Protein AF-G0W7W1-F1 (afdb_monomer)

pLDDT: mean 82.86, std 18.09, range [37.78, 98.12]

Sequence (239 aa):
MERATPATLTEFKDELSNTLLNILDTWSIDFKTYRSTTSGTSTAIQESNSNSKLMYSITLSHQNNKTVLIKNDTKIAMIMAASKNEIPTELISNGCISDTNPIPIDVLLNNKLSNLWTQRQSIKGTGGETFQTTNKLLIRVINLFSSTGFKGLLIECEDQSTDGITNGSQVFHTNNKITFQEKIQTITNILTKLSTPTSVKAPTTTTTTDYKISMDSLNLDHSDYLGDLGYQYVRVLEF

Structure (mmCIF, N/CA/C/O backbone):
data_AF-G0W7W1-F1
#
_entry.id   AF-G0W7W1-F1
#
loop_
_atom_site.group_PDB
_atom_site.id
_atom_site.type_symbol
_atom_site.label_atom_id
_atom_site.label_alt_id
_atom_site.label_comp_id
_atom_site.label_asym_id
_atom_site.label_entity_id
_atom_site.label_seq_id
_atom_site.pdbx_PDB_ins_code
_atom_site.Cartn_x
_atom_site.Cartn_y
_atom_site.Cartn_z
_atom_site.occupancy
_atom_site.B_iso_or_equiv
_atom_site.auth_seq_id
_atom_site.auth_comp_id
_atom_site.auth_asym_id
_atom_site.auth_atom_id
_atom_site.pdbx_PDB_model_num
ATOM 1 N N . MET A 1 1 ? -8.248 -6.064 5.933 1.00 86.25 1 MET A N 1
ATOM 2 C CA . MET A 1 1 ? -9.482 -6.866 6.082 1.00 86.25 1 MET A CA 1
ATOM 3 C C . MET A 1 1 ? -9.990 -7.246 4.704 1.00 86.25 1 MET A C 1
ATOM 5 O O . MET A 1 1 ? -10.234 -6.348 3.906 1.00 86.25 1 MET A O 1
ATOM 9 N N . GLU A 1 2 ? -10.126 -8.538 4.415 1.00 84.31 2 GLU A N 1
ATOM 10 C CA . GLU A 1 2 ? -10.597 -9.006 3.099 1.00 84.31 2 GLU A CA 1
ATOM 11 C C . GLU A 1 2 ? -12.130 -9.022 3.030 1.00 84.31 2 GLU A C 1
ATOM 13 O O . GLU A 1 2 ? -12.727 -8.526 2.079 1.00 84.31 2 GLU A O 1
ATOM 18 N N . ARG A 1 3 ? -12.787 -9.502 4.092 1.00 82.69 3 ARG A N 1
ATOM 19 C CA . ARG A 1 3 ? -14.254 -9.589 4.187 1.00 82.69 3 ARG A CA 1
ATOM 20 C C . ARG A 1 3 ? -14.856 -8.322 4.797 1.00 82.69 3 ARG A C 1
ATOM 22 O O . ARG A 1 3 ? -15.597 -8.379 5.769 1.00 82.69 3 ARG A O 1
ATOM 29 N N . ALA A 1 4 ? -14.493 -7.175 4.236 1.00 87.50 4 ALA A N 1
ATOM 30 C CA . ALA A 1 4 ? -15.058 -5.877 4.595 1.00 87.50 4 ALA A CA 1
ATOM 31 C C . ALA A 1 4 ? -16.127 -5.445 3.578 1.00 87.50 4 ALA A C 1
ATOM 33 O O . ALA A 1 4 ? -16.286 -6.051 2.517 1.00 87.50 4 ALA A O 1
ATOM 34 N N . THR A 1 5 ? -16.832 -4.361 3.879 1.00 91.31 5 THR A N 1
ATOM 35 C CA . THR A 1 5 ? -17.578 -3.588 2.879 1.00 91.31 5 THR A CA 1
ATOM 36 C C . THR A 1 5 ? -16.990 -2.177 2.807 1.00 91.31 5 THR A C 1
ATOM 38 O O . THR A 1 5 ? -16.261 -1.780 3.719 1.00 91.31 5 THR A O 1
ATOM 41 N N . PRO A 1 6 ? -17.305 -1.372 1.777 1.00 91.69 6 PRO A N 1
ATOM 42 C CA . PRO A 1 6 ? -16.877 0.026 1.753 1.00 91.69 6 PRO A CA 1
ATOM 43 C C . PRO A 1 6 ? -17.293 0.828 3.000 1.00 91.69 6 PRO A C 1
ATOM 45 O O . PRO A 1 6 ? -16.584 1.760 3.374 1.00 91.69 6 PRO A O 1
ATOM 48 N N . ALA A 1 7 ? -18.400 0.445 3.654 1.00 93.31 7 ALA A N 1
ATOM 49 C CA . ALA A 1 7 ? -18.901 1.074 4.878 1.00 93.31 7 ALA A CA 1
ATOM 50 C C . ALA A 1 7 ? -18.048 0.761 6.120 1.00 93.31 7 ALA A C 1
ATOM 52 O O . ALA A 1 7 ? -18.029 1.553 7.057 1.00 93.31 7 ALA A O 1
ATOM 53 N N . THR A 1 8 ? -17.274 -0.331 6.107 1.00 93.19 8 THR A N 1
ATOM 54 C CA . THR A 1 8 ? -16.401 -0.719 7.227 1.00 93.19 8 THR A CA 1
ATOM 55 C C . THR A 1 8 ? -15.351 0.351 7.538 1.00 93.19 8 THR A C 1
ATOM 57 O O . THR A 1 8 ? -14.932 0.479 8.682 1.00 93.19 8 THR A O 1
ATOM 60 N N . LEU A 1 9 ? -14.944 1.165 6.553 1.00 94.44 9 LEU A N 1
ATOM 61 C CA . LEU A 1 9 ? -14.076 2.322 6.797 1.00 94.44 9 LEU A CA 1
ATOM 62 C C . LEU A 1 9 ? -14.747 3.337 7.731 1.00 94.44 9 LEU A C 1
ATOM 64 O O . LEU A 1 9 ? -14.116 3.817 8.670 1.00 94.44 9 LEU A O 1
ATOM 68 N N . THR A 1 10 ? -16.019 3.652 7.481 1.00 94.19 10 THR A N 1
ATOM 69 C CA . THR A 1 10 ? -16.799 4.584 8.303 1.00 94.19 10 THR A CA 1
ATOM 70 C C . THR A 1 10 ? -17.024 4.016 9.699 1.00 94.19 10 THR A C 1
ATOM 72 O O . THR A 1 10 ? -16.753 4.705 10.674 1.00 94.19 10 THR A O 1
ATOM 75 N N . GLU A 1 11 ? -17.396 2.739 9.807 1.00 94.06 11 GLU A N 1
ATOM 76 C CA . GLU A 1 11 ? -17.548 2.062 11.104 1.00 94.06 11 GLU A CA 1
ATOM 77 C C . GLU A 1 11 ? -16.235 2.073 11.908 1.00 94.06 11 GLU A C 1
ATOM 79 O O . GLU A 1 11 ? -16.225 2.348 13.106 1.00 94.06 11 GLU A O 1
ATOM 84 N N . PHE A 1 12 ? -15.100 1.834 11.244 1.00 94.25 12 PHE A N 1
ATOM 85 C CA . PHE A 1 12 ? -13.781 1.909 11.870 1.00 94.25 12 PHE A CA 1
ATOM 86 C C . PHE A 1 12 ? -13.436 3.322 12.350 1.00 94.25 12 PHE A C 1
ATOM 88 O O . PHE A 1 12 ? -12.906 3.494 13.449 1.00 94.25 12 PHE A O 1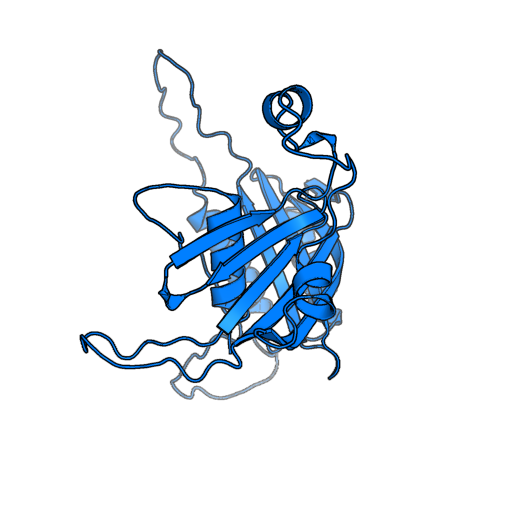
ATOM 95 N N . LYS A 1 13 ? -13.760 4.339 11.549 1.00 94.06 13 LYS A N 1
ATOM 96 C CA . LYS A 1 13 ? -13.585 5.748 11.913 1.00 94.06 13 LYS A CA 1
ATOM 97 C C . LYS A 1 13 ? -14.420 6.125 13.137 1.00 94.06 13 LYS A C 1
ATOM 99 O O . LYS A 1 13 ? -13.909 6.810 14.023 1.00 94.06 13 LYS A O 1
ATOM 104 N N . ASP A 1 14 ? -15.659 5.650 13.210 1.00 93.81 14 ASP A N 1
ATOM 105 C CA . ASP A 1 14 ? -16.553 5.904 14.340 1.00 93.81 14 ASP A CA 1
ATOM 106 C C . ASP A 1 14 ? -16.000 5.289 15.633 1.00 93.81 14 ASP A C 1
ATOM 108 O O . ASP A 1 14 ? -15.966 5.956 16.668 1.00 93.81 14 ASP A O 1
ATOM 112 N N . GLU A 1 15 ? -15.465 4.066 15.575 1.00 93.25 15 GLU A N 1
ATOM 113 C CA . GLU A 1 15 ? -14.802 3.427 16.721 1.00 93.25 15 GLU A CA 1
ATOM 114 C C . GLU A 1 15 ? -13.515 4.157 17.148 1.00 93.25 15 GLU A C 1
ATOM 116 O O . GLU A 1 15 ? -13.217 4.253 18.341 1.00 93.25 15 GLU A O 1
ATOM 121 N N . LEU A 1 16 ? -12.762 4.719 16.195 1.00 91.81 16 LEU A N 1
ATOM 122 C CA . LEU A 1 16 ? -11.545 5.489 16.474 1.00 91.81 16 LEU A CA 1
ATOM 123 C C . LEU A 1 16 ? -11.800 6.896 17.021 1.00 91.81 16 LEU A C 1
ATOM 125 O O . LEU A 1 16 ? -10.883 7.479 17.609 1.00 91.81 16 LEU A O 1
ATOM 129 N N . SER A 1 17 ? -13.005 7.442 16.847 1.00 89.69 17 SER A N 1
ATOM 130 C CA . SER A 1 17 ? -13.340 8.845 17.135 1.00 89.69 17 SER A CA 1
ATOM 131 C C . SER A 1 17 ? -12.921 9.316 18.535 1.00 89.69 17 SER A C 1
ATOM 133 O O . SER A 1 17 ? -12.422 10.428 18.685 1.00 89.69 17 SER A O 1
ATOM 135 N N . ASN A 1 18 ? -13.017 8.446 19.546 1.00 86.38 18 ASN A N 1
ATOM 136 C CA . ASN A 1 18 ? -12.641 8.751 20.933 1.00 86.38 18 ASN A CA 1
ATOM 137 C C . ASN A 1 18 ? -11.125 8.918 21.154 1.00 86.38 18 ASN A C 1
ATOM 139 O O . ASN A 1 18 ? -10.700 9.467 22.167 1.00 86.38 18 ASN A O 1
ATOM 143 N N . THR A 1 19 ? -10.302 8.412 20.235 1.00 88.31 19 THR A N 1
ATOM 144 C CA . THR A 1 19 ? -8.828 8.439 20.312 1.00 88.31 19 THR A CA 1
ATOM 145 C C . THR A 1 19 ? -8.193 9.369 19.280 1.00 88.31 19 THR A C 1
ATOM 147 O O . THR A 1 19 ? -6.969 9.545 19.260 1.00 88.31 19 THR A O 1
ATOM 150 N N . LEU A 1 20 ? -9.023 9.955 18.416 1.00 91.44 20 LEU A N 1
ATOM 151 C CA . LEU A 1 20 ? -8.613 10.784 17.300 1.00 91.44 20 LEU A CA 1
ATOM 152 C C . LEU A 1 20 ? -8.200 12.174 17.792 1.00 91.44 20 LEU A C 1
ATOM 154 O O . LEU A 1 20 ? -8.961 12.861 18.468 1.00 91.44 20 LEU A O 1
ATOM 158 N N . LEU A 1 21 ? -6.991 12.589 17.427 1.00 92.56 21 LEU A N 1
ATOM 159 C CA . LEU A 1 21 ? -6.485 13.936 17.663 1.00 92.56 21 LEU A CA 1
ATOM 160 C C . LEU A 1 21 ? -6.770 14.832 16.457 1.00 92.56 21 LEU A C 1
ATOM 162 O O . LEU A 1 21 ? -7.367 15.888 16.614 1.00 92.56 21 LEU A O 1
ATOM 166 N N . ASN A 1 22 ? -6.354 14.398 15.262 1.00 92.25 22 ASN A N 1
ATOM 167 C CA . ASN A 1 22 ? -6.488 15.154 14.016 1.00 92.25 22 ASN A CA 1
ATOM 168 C C . ASN A 1 22 ? -6.772 14.227 12.828 1.00 92.25 22 ASN A C 1
ATOM 170 O O . ASN A 1 22 ? -6.332 13.076 12.804 1.00 92.25 22 ASN A O 1
ATOM 174 N N . ILE A 1 23 ? -7.441 14.768 11.810 1.00 94.19 23 ILE A N 1
ATOM 175 C CA . ILE A 1 23 ? -7.536 14.174 10.471 1.00 94.19 23 ILE A CA 1
ATOM 176 C C . ILE A 1 23 ? -6.577 14.955 9.569 1.00 94.19 23 ILE A C 1
ATOM 178 O O . ILE A 1 23 ? -6.654 16.182 9.520 1.00 94.19 23 ILE A O 1
ATOM 182 N N . LEU A 1 24 ? -5.654 14.257 8.912 1.00 95.50 24 LEU A N 1
ATOM 183 C CA . LEU A 1 24 ? -4.648 14.841 8.020 1.00 95.50 24 LEU A CA 1
ATOM 184 C C . LEU A 1 24 ? -5.043 14.652 6.546 1.00 95.50 24 LEU A C 1
ATOM 186 O O . LEU A 1 24 ? -6.154 14.223 6.231 1.00 95.50 24 LEU A O 1
ATOM 190 N N . ASP A 1 25 ? -4.111 14.964 5.646 1.00 95.31 25 ASP A N 1
ATOM 191 C CA . ASP A 1 25 ? -4.314 14.888 4.204 1.00 95.31 25 ASP A CA 1
ATOM 192 C C . ASP A 1 25 ? -4.701 13.486 3.718 1.00 95.31 25 ASP A C 1
ATOM 194 O O . ASP A 1 25 ? -4.305 12.445 4.265 1.00 95.31 25 ASP A O 1
ATOM 198 N N . THR A 1 26 ? -5.468 13.475 2.629 1.00 97.00 26 THR A N 1
ATOM 199 C CA . THR A 1 26 ? -5.844 12.241 1.947 1.00 97.00 26 THR A CA 1
ATOM 200 C C . THR A 1 26 ? -4.651 11.608 1.249 1.00 97.00 26 THR A C 1
ATOM 202 O O . THR A 1 26 ? -3.759 12.304 0.762 1.00 97.00 26 THR A O 1
ATOM 205 N N . TRP A 1 27 ? -4.675 10.288 1.102 1.00 97.69 27 TRP A N 1
ATOM 206 C CA . TRP A 1 27 ? -3.616 9.551 0.419 1.00 97.69 27 TRP A CA 1
ATOM 207 C C . TRP A 1 27 ? -4.174 8.501 -0.547 1.00 97.69 27 TRP A C 1
ATOM 209 O O . TRP A 1 27 ? -5.373 8.221 -0.602 1.00 97.69 27 TRP A O 1
ATOM 219 N N . SER A 1 28 ? -3.291 7.944 -1.365 1.00 97.81 28 SER A N 1
ATOM 220 C CA . SER A 1 28 ? -3.603 6.914 -2.346 1.00 97.81 28 SER A CA 1
ATOM 221 C C . SER A 1 28 ? -2.458 5.916 -2.468 1.00 97.81 28 SER A C 1
ATOM 223 O O . SER A 1 28 ? -1.304 6.218 -2.142 1.00 97.81 28 SER A O 1
ATOM 225 N N . ILE A 1 29 ? -2.810 4.724 -2.937 1.00 98.00 29 ILE A N 1
ATOM 226 C CA . ILE A 1 29 ? -1.904 3.602 -3.164 1.00 98.00 29 ILE A CA 1
ATOM 227 C C . ILE A 1 29 ? -2.233 2.935 -4.498 1.00 98.00 29 ILE A C 1
ATOM 229 O O . ILE A 1 29 ? -3.404 2.709 -4.818 1.00 98.00 29 ILE A O 1
ATOM 233 N N . ASP A 1 30 ? -1.200 2.593 -5.264 1.00 97.50 30 ASP A N 1
ATOM 234 C CA . ASP A 1 30 ? -1.294 1.704 -6.426 1.00 97.50 30 ASP A CA 1
ATOM 235 C C . ASP A 1 30 ? -0.403 0.488 -6.166 1.00 97.50 30 ASP A C 1
ATOM 237 O O . ASP A 1 30 ? 0.816 0.608 -6.062 1.00 97.50 30 ASP A O 1
ATOM 241 N N . PHE A 1 31 ? -1.028 -0.675 -6.011 1.00 97.69 31 PHE A N 1
ATOM 242 C CA . PHE A 1 31 ? -0.365 -1.953 -5.804 1.00 97.69 31 PHE A CA 1
ATOM 243 C C . PHE A 1 31 ? -0.528 -2.800 -7.063 1.00 97.69 31 PHE A C 1
ATOM 245 O O . PHE A 1 31 ? -1.636 -3.205 -7.428 1.00 97.69 31 PHE A O 1
ATOM 252 N N . LYS A 1 32 ? 0.579 -3.095 -7.738 1.00 96.88 32 LYS A N 1
ATOM 253 C CA . LYS A 1 32 ? 0.607 -3.894 -8.964 1.00 96.88 32 LYS A CA 1
ATOM 254 C C . LYS A 1 32 ? 1.393 -5.171 -8.758 1.00 96.88 32 LYS A C 1
ATOM 256 O O . LYS A 1 32 ? 2.459 -5.181 -8.149 1.00 96.88 32 LYS A O 1
ATOM 261 N N . THR A 1 33 ? 0.895 -6.240 -9.363 1.00 95.81 33 THR A N 1
ATOM 262 C CA . THR A 1 33 ? 1.581 -7.529 -9.423 1.00 95.81 33 THR A CA 1
ATOM 263 C C . THR A 1 33 ? 2.022 -7.781 -10.852 1.00 95.81 33 THR A C 1
ATOM 265 O O . THR A 1 33 ? 1.194 -7.856 -11.764 1.00 95.81 33 THR A O 1
ATOM 268 N N . TYR A 1 34 ? 3.320 -7.956 -11.045 1.00 95.25 34 TYR A N 1
ATOM 269 C CA . TYR A 1 34 ? 3.935 -8.349 -12.302 1.00 95.25 34 TYR A CA 1
ATOM 270 C C . TYR A 1 34 ? 4.357 -9.808 -12.232 1.00 95.25 34 TYR A C 1
ATOM 272 O O . TYR A 1 34 ? 4.871 -10.279 -11.221 1.00 95.25 34 TYR A O 1
ATOM 280 N N . ARG A 1 35 ? 4.160 -10.529 -13.332 1.00 93.31 35 ARG A N 1
ATOM 281 C CA . ARG A 1 35 ? 4.634 -11.901 -13.492 1.00 93.31 35 ARG A CA 1
ATOM 282 C C . ARG A 1 35 ? 5.679 -11.958 -14.591 1.00 93.31 35 ARG A C 1
ATOM 284 O O . ARG A 1 35 ? 5.419 -11.485 -15.697 1.00 93.31 35 ARG A O 1
ATOM 291 N N . SER A 1 36 ? 6.813 -12.578 -14.293 1.00 92.44 36 SER A N 1
ATOM 292 C CA . SER A 1 36 ? 7.856 -12.855 -15.269 1.00 92.44 36 SER A CA 1
ATOM 293 C C . SER A 1 36 ? 7.344 -13.826 -16.334 1.00 92.44 36 SER A C 1
ATOM 295 O O . SER A 1 36 ? 6.710 -14.846 -16.025 1.00 92.44 36 SER A O 1
ATOM 297 N N . THR A 1 37 ? 7.621 -13.501 -17.592 1.00 86.75 37 THR A N 1
ATOM 298 C CA . THR A 1 37 ? 7.354 -14.337 -18.768 1.00 86.75 37 THR A CA 1
ATOM 299 C C . THR A 1 37 ? 8.487 -15.322 -19.034 1.00 86.75 37 THR A C 1
ATOM 301 O O . THR A 1 37 ? 8.275 -16.316 -19.730 1.00 86.75 37 THR A O 1
ATOM 304 N N . THR A 1 38 ? 9.674 -15.094 -18.464 1.00 81.06 38 THR A N 1
ATOM 305 C CA . THR A 1 38 ? 10.817 -15.972 -18.685 1.00 81.06 38 THR A CA 1
ATOM 306 C C . THR A 1 38 ? 10.587 -17.295 -17.955 1.00 81.06 38 THR A C 1
ATOM 308 O O . THR A 1 38 ? 10.442 -17.391 -16.732 1.00 81.06 38 THR A O 1
ATOM 311 N N . SER A 1 39 ? 10.500 -18.373 -18.728 1.00 63.47 39 SER A N 1
ATOM 312 C CA . SER A 1 39 ? 10.719 -19.721 -18.222 1.00 63.47 39 SER A CA 1
ATOM 313 C C . SER A 1 39 ? 12.187 -19.794 -17.824 1.00 63.47 39 SER A C 1
ATOM 315 O O . SER A 1 39 ? 13.041 -19.878 -18.700 1.00 63.47 39 SER A O 1
ATOM 317 N N . GLY A 1 40 ? 12.474 -19.650 -16.527 1.00 56.62 40 GLY A N 1
ATOM 318 C CA . GLY A 1 40 ? 13.840 -19.666 -16.013 1.00 56.62 40 GLY A CA 1
ATOM 319 C C . GLY A 1 40 ? 14.639 -20.817 -16.617 1.00 56.62 40 GLY A C 1
ATOM 320 O O . GLY A 1 40 ? 14.199 -21.966 -16.584 1.00 56.62 40 GLY A O 1
ATOM 321 N N . THR A 1 41 ? 15.793 -20.495 -17.191 1.00 47.81 41 THR A N 1
ATOM 322 C CA . THR A 1 41 ? 16.794 -21.462 -17.628 1.00 47.81 41 THR A CA 1
ATOM 323 C C . THR A 1 41 ? 17.356 -22.124 -16.372 1.00 47.81 41 THR A C 1
ATOM 325 O O . THR A 1 41 ? 18.311 -21.649 -15.768 1.00 47.81 41 THR A O 1
ATOM 328 N N . SER A 1 42 ? 16.695 -23.179 -15.900 1.00 48.34 42 SER A N 1
ATOM 329 C CA . SER A 1 42 ? 17.160 -23.984 -14.774 1.00 48.34 42 SER A CA 1
ATOM 330 C C . SER A 1 42 ? 18.267 -24.916 -15.257 1.00 48.34 42 SER A C 1
ATOM 332 O O . SER A 1 42 ? 18.028 -26.088 -15.531 1.00 48.34 42 SER A O 1
ATOM 334 N N . THR A 1 43 ? 19.486 -24.403 -15.369 1.00 43.16 43 THR A N 1
ATOM 335 C CA . THR A 1 43 ? 20.681 -25.248 -15.388 1.00 43.16 43 THR A CA 1
ATOM 336 C C . THR A 1 43 ? 21.664 -24.743 -14.351 1.00 43.16 43 THR A C 1
ATOM 338 O O . THR A 1 43 ? 22.102 -23.601 -14.424 1.00 43.16 43 THR A O 1
ATOM 341 N N . ALA A 1 44 ? 22.008 -25.666 -13.453 1.00 43.81 44 ALA A N 1
ATOM 342 C CA . ALA A 1 44 ? 22.976 -25.600 -12.366 1.00 43.81 44 ALA A CA 1
ATOM 343 C C . ALA A 1 44 ? 22.471 -25.005 -11.033 1.00 43.81 44 ALA A C 1
ATOM 345 O O . ALA A 1 44 ? 22.364 -23.799 -10.850 1.00 43.81 44 ALA A O 1
ATOM 346 N N . ILE A 1 45 ? 22.302 -25.946 -10.091 1.00 44.88 45 ILE A N 1
ATOM 347 C CA . ILE A 1 45 ? 22.127 -25.819 -8.636 1.00 44.88 45 ILE A CA 1
ATOM 348 C C . ILE A 1 45 ? 20.667 -25.664 -8.182 1.00 44.88 45 ILE A C 1
ATOM 350 O O . ILE A 1 45 ? 20.139 -24.585 -7.934 1.00 44.88 45 ILE A O 1
ATOM 354 N N . GLN A 1 46 ? 20.026 -26.833 -8.064 1.00 47.22 46 GLN A N 1
ATOM 355 C CA . GLN A 1 46 ? 18.954 -27.076 -7.106 1.00 47.22 46 GLN A CA 1
ATOM 356 C C . GLN A 1 46 ? 19.436 -26.670 -5.713 1.00 47.22 46 GLN A C 1
ATOM 358 O O . GLN A 1 46 ? 20.379 -27.272 -5.218 1.00 47.22 46 GLN A O 1
ATOM 363 N N . GLU A 1 47 ? 18.753 -25.717 -5.091 1.00 38.78 47 GLU A N 1
ATOM 364 C CA . GLU A 1 47 ? 18.342 -25.783 -3.689 1.00 38.78 47 GLU A CA 1
ATOM 365 C C . GLU A 1 47 ? 17.335 -24.648 -3.429 1.00 38.78 47 GLU A C 1
ATOM 367 O O . GLU A 1 47 ? 17.590 -23.481 -3.707 1.00 38.78 47 GLU A O 1
ATOM 372 N N . SER A 1 48 ? 16.164 -25.024 -2.912 1.00 41.34 48 SER A N 1
ATOM 373 C CA . SER A 1 48 ? 14.958 -24.223 -2.640 1.00 41.34 48 SER A CA 1
ATOM 374 C C . SER A 1 48 ? 13.989 -23.970 -3.814 1.00 41.34 48 SER A C 1
ATOM 376 O O . SER A 1 48 ? 14.267 -23.373 -4.848 1.00 41.34 48 SER A O 1
ATOM 378 N N . ASN A 1 49 ? 12.774 -24.472 -3.612 1.00 42.50 49 ASN A N 1
ATOM 379 C CA . ASN A 1 49 ? 11.654 -24.558 -4.544 1.00 42.50 49 ASN A CA 1
ATOM 380 C C . ASN A 1 49 ? 10.875 -23.226 -4.661 1.00 42.50 49 ASN A C 1
ATOM 382 O O . ASN A 1 49 ? 9.647 -23.230 -4.726 1.00 42.50 49 ASN A O 1
ATOM 386 N N . SER A 1 50 ? 11.551 -22.074 -4.644 1.00 49.88 50 SER A N 1
ATOM 387 C CA . SER A 1 50 ? 10.902 -20.754 -4.596 1.00 49.88 50 SER A CA 1
ATOM 388 C C . SER A 1 50 ? 11.315 -19.852 -5.756 1.00 49.88 50 SER A C 1
ATOM 390 O O . SER A 1 50 ? 11.718 -18.712 -5.555 1.00 49.88 50 SER A O 1
ATOM 392 N N . ASN A 1 51 ? 11.168 -20.329 -6.995 1.00 52.97 51 ASN A N 1
ATOM 393 C CA . ASN A 1 51 ? 11.195 -19.453 -8.171 1.00 52.97 51 ASN A CA 1
ATOM 394 C C . ASN A 1 51 ? 9.889 -18.650 -8.227 1.00 52.97 51 ASN A C 1
ATOM 396 O O . ASN A 1 51 ? 9.021 -18.912 -9.071 1.00 52.97 51 ASN A O 1
ATOM 400 N N . SER A 1 52 ? 9.712 -17.701 -7.302 1.00 68.12 52 SER A N 1
ATOM 401 C CA . SER A 1 52 ? 8.591 -16.774 -7.380 1.00 68.12 52 SER A CA 1
ATOM 402 C C . SER A 1 52 ? 8.775 -15.935 -8.635 1.00 68.12 52 SER A C 1
ATOM 404 O O . SER A 1 52 ? 9.624 -15.054 -8.726 1.00 68.12 52 SER A O 1
ATOM 406 N N . LYS A 1 53 ? 7.958 -16.225 -9.648 1.00 87.06 53 LYS A N 1
ATOM 407 C CA . LYS A 1 53 ? 7.913 -15.449 -10.893 1.00 87.06 53 LYS A CA 1
ATOM 408 C C . LYS A 1 53 ? 7.227 -14.099 -10.687 1.00 87.06 53 LYS A C 1
ATOM 410 O O . LYS A 1 53 ? 6.878 -13.468 -11.679 1.00 87.06 53 LYS A O 1
ATOM 415 N N . LEU A 1 54 ? 6.956 -13.699 -9.448 1.00 91.69 54 LEU A N 1
ATOM 416 C CA . LEU A 1 54 ? 6.199 -12.506 -9.118 1.00 91.69 54 LEU A CA 1
ATOM 417 C C . LEU A 1 54 ? 7.129 -11.393 -8.644 1.00 91.69 54 LEU A C 1
ATOM 419 O O . LEU A 1 54 ? 8.101 -11.617 -7.927 1.00 91.69 54 LEU A O 1
ATOM 423 N N . MET A 1 55 ? 6.792 -10.187 -9.067 1.00 94.12 55 MET A N 1
ATOM 424 C CA . MET A 1 55 ? 7.372 -8.940 -8.603 1.00 94.12 55 MET A CA 1
ATOM 425 C C . MET A 1 55 ? 6.220 -7.992 -8.299 1.00 94.12 55 MET A C 1
ATOM 427 O O . MET A 1 55 ? 5.248 -7.922 -9.054 1.00 94.12 55 MET A O 1
ATOM 431 N N . TYR A 1 56 ? 6.328 -7.261 -7.204 1.00 95.81 56 TYR A N 1
ATOM 432 C CA . TYR A 1 56 ? 5.312 -6.329 -6.743 1.00 95.81 56 TYR A CA 1
ATOM 433 C C . TYR A 1 56 ? 5.818 -4.905 -6.909 1.00 95.81 56 TYR A C 1
ATOM 435 O O . TYR A 1 56 ? 7.000 -4.649 -6.711 1.00 95.81 56 TYR A O 1
ATOM 443 N N . SER A 1 57 ? 4.928 -3.998 -7.288 1.00 96.81 57 SER A N 1
ATOM 444 C CA . SER A 1 57 ? 5.196 -2.567 -7.402 1.00 96.81 57 SER A CA 1
ATOM 445 C C . SER A 1 57 ? 4.174 -1.824 -6.562 1.00 96.81 57 SER A C 1
ATOM 447 O O . SER A 1 57 ? 2.972 -2.005 -6.763 1.00 96.81 57 SER A O 1
ATOM 449 N N . ILE A 1 58 ? 4.647 -1.050 -5.590 1.00 97.38 58 ILE A N 1
ATOM 450 C CA . ILE A 1 58 ? 3.817 -0.333 -4.627 1.00 97.38 58 ILE A CA 1
ATOM 451 C C . ILE A 1 58 ? 4.149 1.151 -4.720 1.00 97.38 58 ILE A C 1
ATOM 453 O O . ILE A 1 58 ? 5.234 1.569 -4.321 1.00 97.38 58 ILE A O 1
ATOM 457 N N . THR A 1 59 ? 3.220 1.954 -5.231 1.00 96.88 59 THR A N 1
ATOM 458 C CA . THR A 1 59 ? 3.345 3.415 -5.287 1.00 96.88 59 THR A CA 1
ATOM 459 C C . THR A 1 59 ? 2.523 4.047 -4.169 1.00 96.88 59 THR A C 1
ATOM 461 O O . THR A 1 59 ? 1.321 3.798 -4.077 1.00 96.88 59 THR A O 1
ATOM 464 N N . LEU A 1 60 ? 3.154 4.885 -3.341 1.00 95.75 60 LEU A N 1
ATOM 465 C CA . LEU A 1 60 ? 2.535 5.517 -2.168 1.00 95.75 60 LEU A CA 1
ATOM 466 C C . LEU A 1 60 ? 2.522 7.041 -2.317 1.00 95.75 60 LEU A C 1
ATOM 468 O O . LEU A 1 60 ? 3.579 7.676 -2.341 1.00 95.75 60 LEU A O 1
ATOM 472 N N . SER A 1 61 ? 1.342 7.665 -2.362 1.00 95.62 61 SER A N 1
ATOM 473 C CA . SER A 1 61 ? 1.274 9.123 -2.564 1.00 95.62 61 SER A CA 1
ATOM 474 C C . SER A 1 61 ? 1.734 9.929 -1.351 1.00 95.62 61 SER A C 1
ATOM 476 O O . SER A 1 61 ? 2.268 11.021 -1.513 1.00 95.62 61 SER A O 1
ATOM 478 N N . HIS A 1 62 ? 1.580 9.382 -0.142 1.00 93.19 62 HIS A N 1
ATOM 479 C CA . HIS A 1 62 ? 2.034 10.020 1.097 1.00 93.19 62 HIS A CA 1
ATOM 480 C C . HIS A 1 62 ? 3.563 9.933 1.293 1.00 93.19 62 HIS A C 1
ATOM 482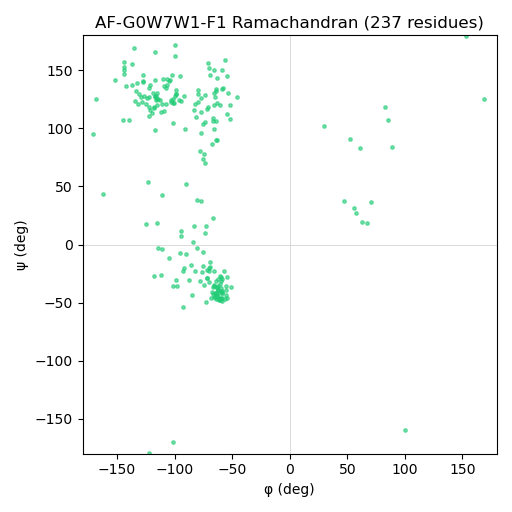 O O . HIS A 1 62 ? 4.093 10.539 2.217 1.00 93.19 62 HIS A O 1
ATOM 488 N N . GLN A 1 63 ? 4.270 9.205 0.418 1.00 92.38 63 GLN A N 1
ATOM 489 C CA . GLN A 1 63 ? 5.734 9.127 0.348 1.00 92.38 63 GLN A CA 1
ATOM 490 C C . GLN A 1 63 ? 6.240 9.807 -0.933 1.00 92.38 63 GLN A C 1
ATO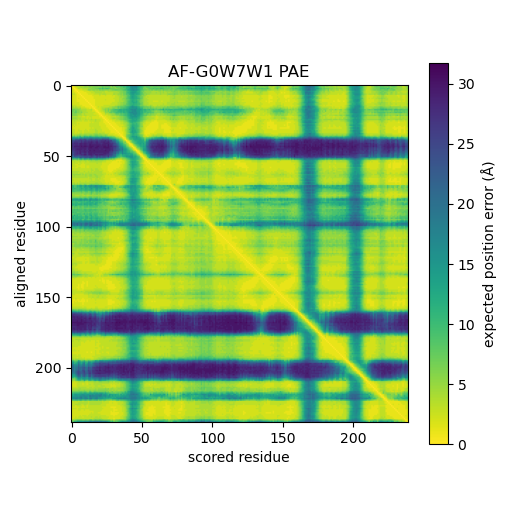M 492 O O . GLN A 1 63 ? 7.070 9.251 -1.648 1.00 92.38 63 GLN A O 1
ATOM 497 N N . ASN A 1 64 ? 5.687 10.975 -1.280 1.00 90.81 64 ASN A N 1
ATOM 498 C CA . ASN A 1 64 ? 6.015 11.733 -2.498 1.00 90.81 64 ASN A CA 1
ATOM 499 C C . ASN A 1 64 ? 5.851 10.943 -3.811 1.00 90.81 64 ASN A C 1
ATOM 501 O O . ASN A 1 64 ? 6.576 11.179 -4.774 1.00 90.81 64 ASN A O 1
ATOM 505 N N . ASN A 1 65 ? 4.900 10.007 -3.867 1.00 92.06 65 ASN A N 1
ATOM 506 C CA . ASN A 1 65 ? 4.691 9.093 -4.999 1.00 92.06 65 ASN A CA 1
ATOM 507 C C . ASN A 1 65 ? 5.866 8.143 -5.287 1.00 92.06 65 ASN A C 1
ATOM 509 O O . ASN A 1 65 ? 5.937 7.582 -6.384 1.00 92.06 65 ASN A O 1
ATOM 513 N N . LYS A 1 66 ? 6.771 7.913 -4.325 1.00 93.12 66 LYS A N 1
ATOM 514 C CA . LYS A 1 66 ? 7.808 6.881 -4.452 1.00 93.12 66 LYS A CA 1
ATOM 515 C C . LYS A 1 66 ? 7.185 5.526 -4.757 1.00 93.12 66 LYS A C 1
ATOM 517 O O . LYS A 1 66 ? 6.101 5.192 -4.270 1.00 93.12 66 LYS A O 1
ATOM 522 N N . THR A 1 67 ? 7.897 4.750 -5.566 1.00 95.50 67 THR A N 1
ATOM 523 C CA . THR A 1 67 ? 7.493 3.389 -5.922 1.00 95.50 67 THR A CA 1
ATOM 524 C C . THR A 1 67 ? 8.505 2.392 -5.388 1.00 95.50 67 THR A C 1
ATOM 526 O O . THR A 1 67 ? 9.693 2.499 -5.684 1.00 95.50 67 THR A O 1
ATOM 529 N N . VAL A 1 68 ? 8.032 1.423 -4.613 1.00 95.50 68 VAL A N 1
ATOM 530 C CA . VAL A 1 68 ? 8.833 0.325 -4.076 1.00 95.50 68 VAL A CA 1
ATOM 531 C C . VAL A 1 68 ? 8.582 -0.914 -4.924 1.00 95.50 68 VAL A C 1
ATOM 533 O O . VAL A 1 68 ? 7.443 -1.361 -5.057 1.00 95.50 68 VAL A O 1
ATOM 536 N N . LEU A 1 69 ? 9.641 -1.471 -5.504 1.00 95.38 69 LEU A N 1
ATOM 537 C CA . LEU A 1 69 ? 9.611 -2.771 -6.161 1.00 95.38 69 LEU A CA 1
ATOM 538 C C . LEU A 1 69 ? 10.088 -3.846 -5.193 1.00 95.38 69 LEU A C 1
ATOM 540 O O . LEU A 1 69 ? 11.211 -3.762 -4.705 1.00 95.38 69 LEU A O 1
ATOM 544 N N . ILE A 1 70 ? 9.271 -4.872 -4.967 1.00 93.50 70 ILE A N 1
ATOM 545 C CA . ILE A 1 70 ? 9.60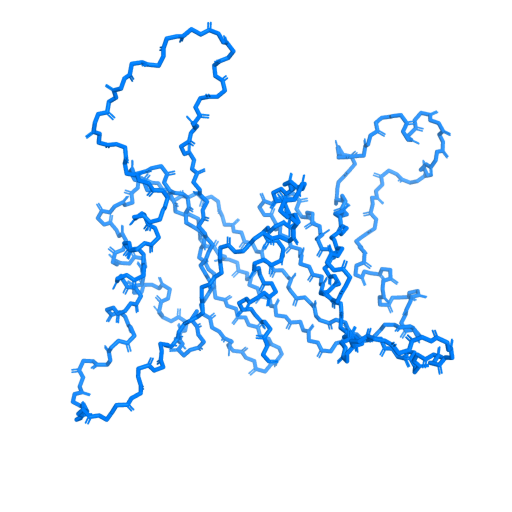2 -6.013 -4.109 1.00 93.50 70 ILE A CA 1
ATOM 546 C C . ILE A 1 70 ? 9.638 -7.289 -4.945 1.00 93.50 70 ILE A C 1
ATOM 548 O O . ILE A 1 70 ? 8.669 -7.630 -5.632 1.00 93.50 70 ILE A O 1
ATOM 552 N N . LYS A 1 71 ? 10.741 -8.034 -4.848 1.00 90.50 71 LYS A N 1
ATOM 553 C CA . LYS A 1 71 ? 10.868 -9.382 -5.412 1.00 90.50 71 LYS A CA 1
ATOM 554 C C . LYS A 1 71 ? 11.102 -10.388 -4.276 1.00 90.50 71 LYS A C 1
ATOM 556 O O . LYS A 1 71 ? 12.220 -10.521 -3.774 1.00 90.50 71 LYS A O 1
ATOM 561 N N . ASN A 1 72 ? 10.015 -11.052 -3.861 1.00 74.88 72 ASN A N 1
ATOM 562 C CA . ASN A 1 72 ? 9.909 -11.820 -2.608 1.00 74.88 72 ASN A CA 1
ATOM 563 C C . ASN A 1 72 ? 10.972 -12.912 -2.427 1.00 74.88 72 ASN A C 1
ATOM 565 O O . ASN A 1 72 ? 11.524 -13.047 -1.341 1.00 74.88 72 ASN A O 1
ATOM 569 N N . ASP A 1 73 ? 11.265 -13.687 -3.471 1.00 76.69 73 ASP A N 1
ATOM 570 C CA . ASP A 1 73 ? 12.231 -14.797 -3.418 1.00 76.69 73 ASP A CA 1
ATOM 571 C C . ASP A 1 73 ? 13.660 -14.324 -3.111 1.00 76.69 73 ASP A C 1
ATOM 573 O O . ASP A 1 73 ? 14.394 -14.980 -2.382 1.00 76.69 73 ASP A O 1
ATOM 577 N N . THR A 1 74 ? 14.037 -13.160 -3.632 1.00 76.75 74 THR A N 1
ATOM 578 C CA . THR A 1 74 ? 15.360 -12.562 -3.431 1.00 76.75 74 THR A CA 1
ATOM 579 C C . THR A 1 74 ? 15.429 -11.646 -2.214 1.00 76.75 74 THR A C 1
ATOM 581 O O . THR A 1 74 ? 16.517 -11.196 -1.874 1.00 76.75 74 THR A O 1
ATOM 584 N N . LYS A 1 75 ? 14.288 -11.348 -1.571 1.00 80.00 75 LYS A N 1
ATOM 585 C CA . LYS A 1 75 ? 14.163 -10.326 -0.517 1.00 80.00 75 LYS A CA 1
ATOM 586 C C . LYS A 1 75 ? 14.824 -8.990 -0.892 1.00 80.00 75 LYS A C 1
ATOM 588 O O . LYS A 1 75 ? 15.433 -8.323 -0.063 1.00 80.00 75 LYS A O 1
ATOM 593 N N . ILE A 1 76 ? 14.712 -8.611 -2.164 1.00 84.31 76 ILE A N 1
ATOM 594 C CA . ILE A 1 76 ? 15.244 -7.348 -2.678 1.00 84.31 76 ILE A CA 1
ATOM 595 C C . ILE A 1 76 ? 14.101 -6.341 -2.755 1.00 84.31 76 ILE A C 1
ATOM 597 O O . ILE A 1 76 ? 13.056 -6.628 -3.352 1.00 84.31 76 ILE A O 1
ATOM 601 N N . ALA A 1 77 ? 14.347 -5.160 -2.189 1.00 90.50 77 ALA A N 1
ATOM 602 C CA . ALA A 1 77 ? 13.573 -3.955 -2.429 1.00 90.50 77 ALA A CA 1
ATOM 603 C C . ALA A 1 77 ? 14.380 -2.988 -3.297 1.00 90.50 77 ALA A C 1
ATOM 605 O O . ALA A 1 77 ? 15.574 -2.790 -3.076 1.00 90.50 77 ALA A O 1
ATOM 606 N N . MET A 1 78 ? 13.722 -2.366 -4.272 1.00 91.56 78 MET A N 1
ATOM 607 C CA . MET A 1 78 ? 14.258 -1.210 -4.988 1.00 91.56 78 MET A CA 1
ATOM 608 C C . MET A 1 78 ? 13.297 -0.041 -4.831 1.00 91.56 78 MET A C 1
ATOM 610 O O . MET A 1 78 ? 12.113 -0.167 -5.141 1.00 91.56 78 MET A O 1
ATOM 614 N N . ILE A 1 79 ? 13.811 1.097 -4.374 1.00 91.88 79 ILE A N 1
ATOM 615 C CA . ILE A 1 79 ? 13.029 2.320 -4.204 1.00 91.88 79 ILE A CA 1
ATOM 616 C C . ILE A 1 79 ? 13.323 3.245 -5.370 1.00 91.88 79 ILE A C 1
ATOM 618 O O . ILE A 1 79 ? 14.463 3.642 -5.603 1.00 91.88 79 ILE A O 1
ATOM 622 N N . MET A 1 80 ? 12.269 3.605 -6.087 1.00 90.50 80 MET A N 1
ATOM 623 C CA . MET A 1 80 ? 12.334 4.510 -7.220 1.00 90.50 80 MET A CA 1
ATOM 624 C C . MET A 1 80 ? 11.813 5.877 -6.788 1.00 90.50 80 MET A C 1
ATOM 626 O O . MET A 1 80 ? 10.676 6.004 -6.320 1.00 90.50 80 MET A O 1
ATOM 630 N N . ALA A 1 81 ? 12.659 6.892 -6.961 1.00 84.19 81 ALA A N 1
ATOM 631 C CA . ALA A 1 81 ? 12.287 8.286 -6.782 1.00 84.19 81 ALA A CA 1
ATOM 632 C C . ALA A 1 81 ? 11.219 8.691 -7.805 1.00 84.19 81 ALA A C 1
ATOM 634 O O . ALA A 1 81 ? 11.261 8.272 -8.965 1.00 84.19 81 ALA A O 1
ATOM 635 N N . ALA A 1 82 ? 10.283 9.534 -7.379 1.00 80.38 82 ALA A N 1
ATOM 636 C CA . ALA A 1 82 ? 9.199 10.021 -8.236 1.00 80.38 82 ALA A CA 1
ATOM 637 C C . ALA A 1 82 ? 9.265 11.527 -8.500 1.00 80.38 82 ALA A C 1
ATOM 639 O O . ALA A 1 82 ? 8.468 12.058 -9.273 1.00 80.38 82 ALA A O 1
ATOM 640 N N . SER A 1 83 ? 10.230 12.223 -7.896 1.00 82.75 83 SER A N 1
ATOM 641 C CA . SER A 1 83 ? 10.434 13.651 -8.113 1.00 82.75 83 SER A CA 1
ATOM 642 C C . SER A 1 83 ? 11.908 14.004 -8.265 1.00 82.75 83 SER A C 1
ATOM 644 O O . SER A 1 83 ? 12.795 13.324 -7.751 1.00 82.75 83 SER A O 1
ATOM 646 N N . LYS A 1 84 ? 12.164 15.120 -8.953 1.00 81.50 84 LYS A N 1
ATOM 647 C CA . LYS A 1 84 ? 13.504 15.683 -9.148 1.00 81.50 84 LYS A CA 1
ATOM 648 C C . LYS A 1 84 ? 14.247 15.933 -7.834 1.00 81.50 84 LYS A C 1
ATOM 650 O O . LYS A 1 84 ? 15.456 15.755 -7.777 1.00 81.50 84 LYS A O 1
ATOM 655 N N . ASN A 1 85 ? 13.524 16.343 -6.793 1.00 83.62 85 ASN A N 1
ATOM 656 C CA . ASN A 1 85 ? 14.105 16.733 -5.506 1.00 83.62 85 ASN A CA 1
ATOM 657 C C . ASN A 1 85 ? 14.701 15.548 -4.734 1.00 83.62 85 ASN A C 1
ATOM 659 O O . ASN A 1 85 ? 15.447 15.750 -3.783 1.00 83.62 85 ASN A O 1
ATOM 663 N N . GLU A 1 86 ? 14.364 14.322 -5.129 1.00 84.75 86 GLU A N 1
ATOM 664 C CA . GLU A 1 86 ? 14.864 13.093 -4.511 1.00 84.75 86 GLU A CA 1
ATOM 665 C C . GLU A 1 86 ? 16.080 12.522 -5.241 1.00 84.75 86 GLU A C 1
ATOM 667 O O . GLU A 1 86 ? 16.683 11.558 -4.774 1.00 84.75 86 GLU A O 1
ATOM 672 N N . ILE A 1 87 ? 16.437 13.098 -6.390 1.00 85.50 87 ILE A N 1
ATOM 673 C CA . ILE A 1 87 ? 17.594 12.682 -7.168 1.00 85.50 87 ILE A CA 1
ATOM 674 C C . ILE A 1 87 ? 18.850 13.290 -6.523 1.00 85.50 87 ILE A C 1
ATOM 676 O O . ILE A 1 87 ? 18.934 14.518 -6.434 1.00 85.50 87 ILE A O 1
ATO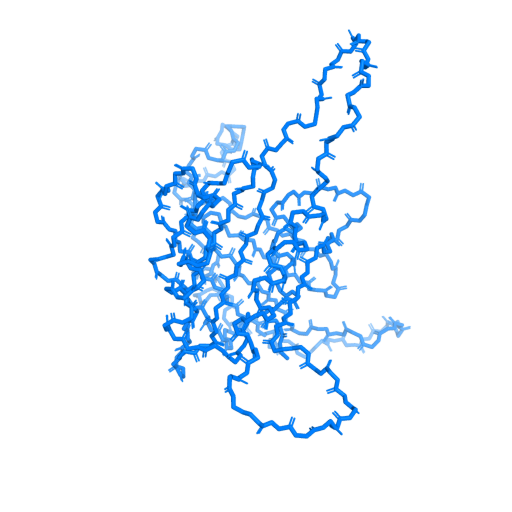M 680 N N . PRO A 1 88 ? 19.845 12.474 -6.118 1.00 89.00 88 PRO A N 1
ATOM 681 C CA . PRO A 1 88 ? 21.113 12.976 -5.600 1.00 89.00 88 PRO A CA 1
ATOM 682 C C . PRO A 1 88 ? 21.770 13.963 -6.566 1.00 89.00 88 PRO A C 1
ATOM 684 O O . PRO A 1 88 ? 21.916 13.684 -7.763 1.00 89.00 88 PRO A O 1
ATOM 687 N N . THR A 1 89 ? 22.184 15.118 -6.046 1.00 87.81 89 THR A N 1
ATOM 688 C CA . THR A 1 89 ? 22.772 16.205 -6.838 1.00 87.81 89 THR A CA 1
ATOM 689 C C . THR A 1 89 ? 24.025 15.772 -7.585 1.00 87.81 89 THR A C 1
ATOM 691 O O . THR A 1 89 ? 24.275 16.256 -8.687 1.00 87.81 89 THR A O 1
ATOM 694 N N . GLU A 1 90 ? 24.764 14.810 -7.036 1.00 91.19 90 GLU A N 1
ATOM 695 C CA . GLU A 1 90 ? 25.987 14.252 -7.608 1.00 91.19 90 GLU A CA 1
ATOM 696 C C . GLU A 1 90 ? 25.705 13.505 -8.918 1.00 91.19 90 GLU A C 1
ATOM 698 O O . GLU A 1 90 ? 26.493 13.569 -9.860 1.00 91.19 90 GLU A O 1
ATOM 703 N N . LEU A 1 91 ? 24.562 12.818 -9.022 1.00 89.00 91 LEU A N 1
ATOM 704 C CA . LEU A 1 91 ? 24.178 12.117 -10.253 1.00 89.00 91 LEU A CA 1
ATOM 705 C C . LEU A 1 91 ? 23.807 13.099 -11.368 1.00 89.00 91 LEU A C 1
ATOM 707 O O . LEU A 1 91 ? 24.063 12.827 -12.543 1.00 89.00 91 LEU A O 1
ATOM 711 N N . ILE A 1 92 ? 23.239 14.250 -10.997 1.00 87.50 92 ILE A N 1
ATOM 712 C CA . ILE A 1 92 ? 22.928 15.336 -11.929 1.00 87.50 92 ILE A CA 1
ATOM 713 C C . ILE A 1 92 ? 24.223 16.026 -12.369 1.00 87.50 92 ILE A C 1
ATOM 715 O O . ILE A 1 92 ? 24.452 16.189 -13.567 1.00 87.50 92 ILE A O 1
ATOM 719 N N . SER A 1 93 ? 25.098 16.394 -11.426 1.00 88.94 93 SER A N 1
ATOM 720 C CA . SER A 1 93 ? 26.351 17.100 -11.727 1.00 88.94 93 SER A CA 1
ATOM 721 C C . SER A 1 93 ? 27.311 16.267 -12.573 1.00 88.94 93 SER A C 1
ATOM 723 O O . SER A 1 93 ? 28.038 16.820 -13.393 1.00 88.94 93 SER A O 1
ATOM 725 N N . ASN A 1 94 ? 27.289 14.942 -12.410 1.00 91.56 94 ASN A N 1
ATOM 726 C CA . ASN A 1 94 ? 28.121 14.016 -13.178 1.00 91.56 94 ASN A CA 1
ATOM 727 C C . ASN A 1 94 ? 27.519 13.641 -14.543 1.00 91.56 94 ASN A C 1
ATOM 729 O O . ASN A 1 94 ? 28.093 12.822 -15.258 1.00 91.56 94 ASN A O 1
ATOM 733 N N . GLY A 1 95 ? 26.361 14.201 -14.915 1.00 88.00 95 GLY A N 1
ATOM 734 C CA . GLY A 1 95 ? 25.710 13.920 -16.196 1.00 88.00 95 GLY A CA 1
ATOM 735 C C . GLY A 1 95 ? 25.184 12.487 -16.333 1.00 88.00 95 GLY A C 1
ATOM 736 O O . GLY A 1 95 ? 24.923 12.040 -17.447 1.00 88.00 95 GLY A O 1
ATOM 737 N N . CYS A 1 96 ? 25.013 11.755 -15.224 1.00 86.94 96 CYS A N 1
ATOM 738 C CA . CYS A 1 96 ? 24.454 10.399 -15.237 1.00 86.94 96 CYS A CA 1
ATOM 739 C C . CYS A 1 96 ? 22.956 10.392 -15.574 1.00 86.94 96 CYS A C 1
ATOM 741 O O . CYS A 1 96 ? 22.413 9.363 -15.972 1.00 86.94 96 CYS A O 1
ATOM 743 N N . ILE A 1 97 ? 22.286 11.532 -15.394 1.00 83.62 97 ILE A N 1
ATOM 744 C CA . ILE A 1 97 ? 20.853 11.710 -15.610 1.00 83.62 97 ILE A CA 1
ATOM 745 C C . ILE A 1 97 ? 20.661 12.829 -16.631 1.00 83.62 97 ILE A C 1
ATOM 747 O O . ILE A 1 97 ? 21.058 13.969 -16.399 1.00 83.62 97 ILE A O 1
ATOM 751 N N . SER A 1 98 ? 20.062 12.489 -17.771 1.00 75.81 98 SER A N 1
ATOM 752 C CA . SER A 1 98 ? 19.837 13.415 -18.885 1.00 75.81 98 SER A CA 1
ATOM 753 C C . SER A 1 98 ? 18.533 14.208 -18.766 1.00 75.81 98 SER A C 1
ATOM 755 O O . SER A 1 98 ? 18.475 15.345 -19.226 1.00 75.81 98 SER A O 1
ATOM 757 N N . ASP A 1 99 ? 17.503 13.631 -18.142 1.00 71.44 99 ASP A N 1
ATOM 758 C CA . ASP A 1 99 ? 16.209 14.271 -17.894 1.00 71.44 99 ASP A CA 1
ATOM 759 C C . ASP A 1 99 ? 15.949 14.355 -16.390 1.00 71.44 99 ASP A C 1
ATOM 761 O O . ASP A 1 99 ? 16.078 13.375 -15.658 1.00 71.44 99 ASP A O 1
ATOM 765 N N . THR A 1 100 ? 15.578 15.542 -15.917 1.00 71.38 100 THR A N 1
ATOM 766 C CA . THR A 1 100 ? 15.326 15.779 -14.494 1.00 71.38 100 THR A CA 1
ATOM 767 C C . THR A 1 100 ? 13.945 15.319 -14.025 1.00 71.38 100 THR A C 1
ATOM 769 O O . THR A 1 100 ? 13.663 15.412 -12.832 1.00 71.38 100 THR A O 1
ATOM 772 N N . ASN A 1 101 ? 13.095 14.825 -14.930 1.00 79.56 101 ASN A N 1
ATOM 773 C CA . ASN A 1 101 ? 11.794 14.257 -14.595 1.00 79.56 101 ASN A CA 1
ATOM 774 C C . ASN A 1 101 ? 11.854 12.719 -14.615 1.00 79.56 101 ASN A C 1
ATOM 776 O O . ASN A 1 101 ? 11.867 12.122 -15.694 1.00 79.56 101 ASN A O 1
ATOM 780 N N . PRO A 1 102 ? 11.881 12.052 -13.446 1.00 81.62 102 PRO A N 1
ATOM 781 C CA . PRO A 1 102 ? 11.913 10.597 -13.401 1.00 81.62 102 PRO A CA 1
ATOM 782 C C . PRO A 1 102 ? 10.608 10.014 -13.959 1.00 81.62 102 PRO A C 1
ATOM 784 O O . PRO A 1 102 ? 9.506 10.402 -13.572 1.00 81.62 102 PRO A O 1
ATOM 787 N N . ILE A 1 103 ? 10.733 9.055 -14.875 1.00 86.19 103 ILE A N 1
ATOM 788 C CA . ILE A 1 103 ? 9.598 8.295 -15.406 1.00 86.19 103 ILE A CA 1
ATOM 789 C C . ILE A 1 103 ? 9.227 7.210 -14.381 1.00 86.19 103 ILE A C 1
ATOM 791 O O . ILE A 1 103 ? 10.121 6.479 -13.945 1.00 86.19 103 ILE A O 1
ATOM 795 N N . PRO A 1 104 ? 7.938 7.029 -14.024 1.00 89.19 104 PRO A N 1
ATOM 796 C CA . PRO A 1 104 ? 7.534 5.960 -13.117 1.00 89.19 104 PRO A CA 1
ATOM 797 C C . PRO A 1 104 ? 7.945 4.581 -13.642 1.00 89.19 104 PRO A C 1
ATOM 799 O O . PRO A 1 104 ? 7.722 4.253 -14.810 1.00 89.19 104 PRO A O 1
ATOM 802 N N . ILE A 1 105 ? 8.498 3.740 -12.769 1.00 92.31 105 ILE A N 1
ATOM 803 C CA . ILE A 1 105 ? 9.022 2.420 -13.150 1.00 92.31 105 ILE A CA 1
ATOM 804 C C . ILE A 1 105 ? 7.956 1.509 -13.772 1.00 92.31 105 ILE A C 1
ATOM 806 O O . ILE A 1 105 ? 8.248 0.761 -14.700 1.00 92.31 105 ILE A O 1
ATOM 810 N N . ASP A 1 106 ? 6.695 1.642 -13.362 1.00 92.88 106 ASP A N 1
ATOM 811 C CA . ASP A 1 106 ? 5.577 0.923 -13.978 1.00 92.88 106 ASP A CA 1
ATOM 812 C C . ASP A 1 106 ? 5.390 1.257 -15.463 1.00 92.88 106 ASP A C 1
ATOM 814 O O . ASP A 1 106 ? 5.009 0.396 -16.256 1.00 92.88 106 ASP A O 1
ATOM 818 N N . VAL A 1 107 ? 5.661 2.501 -15.867 1.00 92.69 107 VAL A N 1
ATOM 819 C CA . VAL A 1 107 ? 5.593 2.913 -17.277 1.00 92.69 107 VAL A CA 1
ATOM 820 C C . VAL A 1 107 ? 6.702 2.222 -18.062 1.00 92.69 107 VAL A C 1
ATOM 822 O O . VAL A 1 107 ? 6.461 1.729 -19.163 1.00 92.69 107 VAL A O 1
ATOM 825 N N . LEU A 1 108 ? 7.904 2.119 -17.488 1.00 93.06 108 LEU A N 1
ATOM 826 C CA . LEU A 1 108 ? 9.012 1.386 -18.099 1.00 93.06 108 LEU A CA 1
ATOM 827 C C . LEU A 1 108 ? 8.701 -0.115 -18.206 1.00 93.06 108 LEU A C 1
ATOM 829 O O . LEU A 1 108 ? 8.904 -0.704 -19.271 1.00 93.06 108 LEU A O 1
ATOM 833 N N . LEU A 1 109 ? 8.160 -0.717 -17.143 1.00 94.38 109 LEU A N 1
ATOM 834 C CA . LEU A 1 109 ? 7.777 -2.129 -17.117 1.00 94.38 109 LEU A CA 1
ATOM 835 C C . LEU A 1 109 ? 6.744 -2.451 -18.199 1.00 94.38 109 LEU A C 1
ATOM 837 O O . LEU A 1 109 ? 6.924 -3.401 -18.956 1.00 94.38 109 LEU A O 1
ATOM 841 N N . ASN A 1 110 ? 5.710 -1.621 -18.329 1.00 93.56 110 ASN A N 1
ATOM 842 C CA . ASN A 1 110 ? 4.629 -1.855 -19.283 1.00 93.56 110 ASN A CA 1
ATOM 843 C C . ASN A 1 110 ? 4.994 -1.495 -20.733 1.00 93.56 110 ASN A C 1
ATOM 845 O O . ASN A 1 110 ? 4.509 -2.144 -21.658 1.00 93.56 110 ASN A O 1
ATOM 849 N N . ASN A 1 111 ? 5.851 -0.494 -20.960 1.00 94.12 111 ASN A N 1
ATOM 850 C CA . ASN A 1 111 ? 6.137 -0.016 -22.318 1.00 94.12 111 ASN A CA 1
ATOM 851 C C . ASN A 1 111 ? 7.426 -0.583 -22.919 1.00 94.12 111 ASN A C 1
ATOM 853 O O . ASN A 1 111 ? 7.526 -0.689 -24.141 1.00 94.12 111 ASN A O 1
ATOM 857 N N . LYS A 1 112 ? 8.438 -0.884 -22.096 1.00 94.62 112 LYS A N 1
ATOM 858 C CA . LYS A 1 112 ? 9.778 -1.283 -22.565 1.00 94.62 112 LYS A CA 1
ATOM 859 C C . LYS A 1 112 ? 10.184 -2.684 -22.131 1.00 94.62 112 LYS A C 1
ATOM 861 O O . LYS A 1 112 ? 10.973 -3.304 -22.832 1.00 94.62 112 LYS A O 1
ATOM 866 N N . LEU A 1 113 ? 9.648 -3.178 -21.015 1.00 94.88 113 LEU A N 1
ATOM 867 C CA . LEU A 1 113 ? 9.982 -4.497 -20.464 1.00 94.88 113 LEU A CA 1
ATOM 868 C C . LEU A 1 113 ? 8.784 -5.459 -20.475 1.00 94.88 113 LEU A C 1
ATOM 870 O O . LEU A 1 113 ? 8.802 -6.471 -19.775 1.00 94.88 113 LEU A O 1
ATOM 874 N N . SER A 1 114 ? 7.756 -5.180 -21.280 1.00 93.25 114 SER A N 1
ATOM 875 C CA . SER A 1 114 ? 6.521 -5.976 -21.341 1.00 93.25 114 SER A CA 1
ATOM 876 C C . SER A 1 114 ? 6.725 -7.390 -21.879 1.00 93.25 114 SER A C 1
ATOM 878 O O . SER A 1 114 ? 5.953 -8.300 -21.574 1.00 93.25 114 SER A O 1
ATOM 880 N N . ASN A 1 115 ? 7.797 -7.599 -22.646 1.00 92.44 115 ASN A N 1
ATOM 881 C CA . ASN A 1 115 ? 8.237 -8.917 -23.086 1.00 92.44 115 ASN A CA 1
ATOM 882 C C . ASN A 1 115 ? 8.801 -9.771 -21.938 1.00 92.44 115 ASN A C 1
ATOM 884 O O . ASN A 1 115 ? 8.808 -10.992 -22.068 1.00 92.44 115 ASN A O 1
ATOM 888 N N . LEU A 1 116 ? 9.265 -9.154 -20.843 1.00 92.50 116 LEU A N 1
ATOM 889 C CA . LEU A 1 116 ? 9.822 -9.821 -19.658 1.00 92.50 116 LEU A CA 1
ATOM 890 C C . LEU A 1 116 ? 8.821 -9.883 -18.502 1.00 92.50 116 LEU A C 1
ATOM 892 O O . LEU A 1 116 ? 8.787 -10.865 -17.764 1.00 92.50 116 LEU A O 1
ATOM 896 N N . TRP A 1 117 ? 8.005 -8.843 -18.346 1.00 94.25 117 TRP A N 1
ATOM 897 C CA . TRP A 1 117 ? 7.088 -8.677 -17.228 1.00 94.25 117 TRP A CA 1
ATOM 898 C C . TRP A 1 117 ? 5.689 -8.356 -17.727 1.00 94.25 117 TRP A C 1
ATOM 900 O O . TRP A 1 117 ? 5.474 -7.402 -18.464 1.00 94.25 117 TRP A O 1
ATOM 910 N N . THR A 1 118 ? 4.705 -9.128 -17.277 1.00 94.81 118 THR A N 1
ATOM 911 C CA . THR A 1 118 ? 3.294 -8.863 -17.569 1.00 94.81 118 THR A CA 1
ATOM 912 C C . THR A 1 118 ? 2.567 -8.476 -16.291 1.00 94.81 118 THR A C 1
ATOM 914 O O . THR A 1 118 ? 2.565 -9.251 -15.331 1.00 94.81 118 THR A O 1
ATOM 917 N N . GLN A 1 119 ? 1.906 -7.317 -16.281 1.00 95.94 119 GLN A N 1
ATOM 918 C CA . GLN A 1 119 ? 1.034 -6.918 -15.176 1.00 95.94 119 GLN A CA 1
ATOM 919 C C . GLN A 1 119 ? -0.173 -7.869 -15.098 1.00 95.94 119 GLN A C 1
ATOM 921 O O . GLN A 1 119 ? -0.939 -8.005 -16.051 1.00 95.94 119 GLN A O 1
ATOM 926 N N . ARG A 1 120 ? -0.334 -8.555 -13.964 1.00 94.19 120 ARG A N 1
ATOM 927 C CA . ARG A 1 120 ? -1.425 -9.511 -13.702 1.00 94.19 120 ARG A CA 1
ATOM 928 C C . ARG A 1 120 ? -2.562 -8.900 -12.911 1.00 94.19 120 ARG A C 1
ATOM 930 O O . ARG A 1 120 ? -3.716 -9.240 -13.146 1.00 94.19 120 ARG A O 1
ATOM 937 N N . GLN A 1 121 ? -2.229 -8.010 -11.990 1.00 94.50 121 GLN A N 1
ATOM 938 C CA . GLN A 1 121 ? -3.189 -7.393 -11.096 1.00 94.50 121 GLN A CA 1
ATOM 939 C C . GLN A 1 121 ? -2.788 -5.945 -10.839 1.00 94.50 121 GLN A C 1
ATOM 941 O O . GLN A 1 121 ? -1.603 -5.619 -10.804 1.00 94.50 121 GLN A O 1
ATOM 946 N N . SER A 1 122 ? -3.792 -5.092 -10.668 1.00 96.44 122 SER A N 1
ATOM 947 C CA . SER A 1 122 ? -3.652 -3.750 -10.113 1.00 96.44 122 SER A CA 1
ATOM 948 C C . SER A 1 122 ? -4.772 -3.572 -9.094 1.00 96.44 122 SER A C 1
ATOM 950 O O . SER A 1 122 ? -5.948 -3.801 -9.399 1.00 96.44 122 SER A O 1
ATOM 952 N N . ILE A 1 123 ? -4.380 -3.250 -7.869 1.00 97.56 123 ILE A N 1
ATOM 953 C CA . ILE A 1 123 ? -5.246 -2.897 -6.754 1.00 97.56 123 ILE A CA 1
ATOM 954 C C . ILE A 1 123 ? -4.953 -1.435 -6.444 1.00 97.56 123 ILE A C 1
ATOM 956 O O . ILE A 1 123 ? -3.807 -1.063 -6.214 1.00 97.56 123 ILE A O 1
ATOM 960 N N . LYS A 1 124 ? -5.986 -0.604 -6.446 1.00 97.88 124 LYS A N 1
ATOM 961 C CA . LYS A 1 124 ? -5.880 0.830 -6.211 1.00 97.88 124 LYS A CA 1
ATOM 962 C C . LYS A 1 124 ? -6.721 1.220 -5.013 1.00 97.88 124 LYS A C 1
ATOM 964 O O . LYS A 1 124 ? -7.861 0.778 -4.880 1.00 97.88 124 LYS A O 1
ATOM 969 N N . GLY A 1 125 ? -6.162 2.075 -4.175 1.00 97.88 125 GLY A N 1
ATOM 970 C CA . GLY A 1 125 ? -6.897 2.817 -3.166 1.00 97.88 125 GLY A CA 1
ATOM 971 C C . GLY A 1 125 ? -6.791 4.302 -3.476 1.00 97.88 125 GLY A C 1
ATOM 972 O O . GLY A 1 125 ? -5.690 4.824 -3.641 1.00 97.88 125 GLY A O 1
ATOM 973 N N . THR A 1 126 ? -7.926 4.989 -3.550 1.00 96.94 126 THR A N 1
ATOM 974 C CA . THR A 1 126 ? -7.992 6.440 -3.774 1.00 96.94 126 THR A CA 1
ATOM 975 C C . THR A 1 126 ? -8.845 7.089 -2.698 1.00 96.94 126 THR A C 1
ATOM 977 O O . THR A 1 126 ? -9.883 6.534 -2.344 1.00 96.94 126 THR A O 1
ATOM 980 N N . GLY A 1 127 ? -8.440 8.266 -2.217 1.00 96.31 127 GLY A N 1
ATOM 981 C CA . GLY A 1 127 ? -9.184 8.988 -1.181 1.00 96.31 127 GLY A CA 1
ATOM 982 C C . GLY A 1 127 ? -9.103 8.315 0.189 1.00 96.31 127 GLY A C 1
ATOM 983 O O . GLY A 1 127 ? -10.092 8.289 0.913 1.00 96.31 127 GLY A O 1
ATOM 984 N N . GLY A 1 128 ? -7.952 7.728 0.524 1.00 97.38 128 GLY A N 1
ATOM 985 C CA . GLY A 1 128 ? -7.695 7.233 1.872 1.00 97.38 128 GLY A CA 1
ATOM 986 C C . GLY A 1 128 ? -7.627 8.378 2.870 1.00 97.38 128 GLY A C 1
ATOM 987 O O . GLY A 1 128 ? -7.220 9.485 2.520 1.00 97.38 128 GLY A O 1
ATOM 988 N N . GLU A 1 129 ? -8.003 8.098 4.110 1.00 97.31 129 GLU A N 1
ATOM 989 C CA . GLU A 1 129 ? -7.972 9.053 5.213 1.00 97.31 129 GLU A CA 1
ATOM 990 C C . GLU A 1 129 ? -6.759 8.776 6.107 1.00 97.31 129 GLU A C 1
ATOM 992 O O . GLU A 1 129 ? -6.342 7.626 6.282 1.00 97.31 129 GLU A O 1
ATOM 997 N N . THR A 1 130 ? -6.188 9.843 6.662 1.00 97.50 130 THR A N 1
ATOM 998 C CA . THR A 1 130 ? -5.059 9.773 7.590 1.00 97.50 130 THR A CA 1
ATOM 999 C C . THR A 1 130 ? -5.500 10.311 8.944 1.00 97.50 130 THR A C 1
ATOM 1001 O O . THR A 1 130 ? -5.963 11.444 9.051 1.00 97.50 130 THR A O 1
ATOM 1004 N N . PHE A 1 131 ? -5.334 9.511 9.987 1.00 96.00 131 PHE A N 1
ATOM 1005 C CA . PHE A 1 131 ? -5.746 9.807 11.350 1.00 96.00 131 PHE A CA 1
ATOM 1006 C C . PHE A 1 131 ? -4.529 9.879 12.259 1.00 96.00 131 PHE A C 1
ATOM 1008 O O . PHE A 1 131 ? -3.729 8.947 12.322 1.00 96.00 131 PHE A O 1
ATOM 1015 N N . GLN A 1 132 ? -4.405 10.967 13.005 1.00 95.00 132 GLN A N 1
ATOM 1016 C CA . GLN A 1 132 ? -3.433 11.077 14.081 1.00 95.00 132 GLN A CA 1
ATOM 1017 C C . GLN A 1 132 ? -4.140 10.810 15.406 1.00 95.00 132 GLN A C 1
ATOM 1019 O O . GLN A 1 132 ? -5.151 11.446 15.698 1.00 95.00 132 GLN A O 1
ATOM 1024 N N . THR A 1 133 ? -3.618 9.889 16.213 1.00 92.00 133 THR A N 1
ATOM 1025 C CA . THR A 1 133 ? -4.181 9.564 17.534 1.00 92.00 133 THR A CA 1
ATOM 1026 C C . THR A 1 133 ? -3.425 10.249 18.670 1.00 92.00 133 THR A C 1
ATOM 1028 O O . THR A 1 133 ? -2.268 10.655 18.526 1.00 92.00 133 THR A O 1
ATOM 1031 N N . THR A 1 134 ? -4.052 10.321 19.843 1.00 89.25 134 THR A N 1
ATOM 1032 C CA . THR A 1 134 ? -3.438 10.853 21.075 1.00 89.25 134 THR A CA 1
ATOM 1033 C C . THR A 1 134 ? -2.180 10.089 21.506 1.00 89.25 134 THR A C 1
ATOM 1035 O O . THR A 1 134 ? -1.260 10.680 22.068 1.00 89.25 134 THR A O 1
ATOM 1038 N N . ASN A 1 135 ? -2.082 8.800 21.169 1.00 86.94 135 ASN A N 1
ATOM 1039 C CA . ASN A 1 135 ? -0.946 7.932 21.502 1.00 86.94 135 ASN A CA 1
ATOM 1040 C C . ASN A 1 135 ? 0.234 8.048 20.519 1.00 86.94 135 ASN A C 1
ATOM 1042 O O . ASN A 1 135 ? 1.100 7.168 20.492 1.00 86.94 135 ASN A O 1
ATOM 1046 N N . LYS A 1 136 ? 0.271 9.112 19.701 1.00 89.06 136 LYS A N 1
ATOM 1047 C CA . LYS A 1 136 ? 1.271 9.325 18.641 1.00 89.06 136 LYS A CA 1
ATOM 1048 C C . LYS A 1 136 ? 1.320 8.183 17.616 1.00 89.06 136 LYS A C 1
ATOM 1050 O O . LYS A 1 136 ? 2.360 7.947 17.016 1.00 89.06 136 LYS A O 1
ATOM 1055 N N . LEU A 1 137 ? 0.212 7.469 17.420 1.00 93.44 137 LEU A N 1
ATOM 1056 C CA . LEU A 1 137 ? 0.060 6.533 16.308 1.00 93.44 137 LEU A CA 1
ATOM 1057 C C . LEU A 1 137 ? -0.580 7.273 15.138 1.00 93.44 137 LEU A C 1
ATOM 1059 O O . LEU A 1 137 ? -1.637 7.895 15.310 1.00 93.44 137 LEU A O 1
ATOM 1063 N N . LEU A 1 138 ? 0.044 7.177 13.973 1.00 95.38 138 LEU A N 1
ATOM 1064 C CA . LEU A 1 138 ? -0.519 7.612 12.709 1.00 95.38 138 LEU A CA 1
ATOM 1065 C C . LEU A 1 138 ? -1.178 6.407 12.030 1.00 95.38 138 LEU A C 1
ATOM 1067 O O . LEU A 1 138 ? -0.539 5.378 11.829 1.00 95.38 138 LEU A O 1
ATOM 1071 N N . ILE A 1 139 ? -2.464 6.521 11.717 1.00 96.88 139 ILE A N 1
ATOM 1072 C CA . ILE A 1 139 ? -3.267 5.453 11.120 1.00 96.88 139 ILE A CA 1
ATOM 1073 C C . ILE A 1 139 ? -3.753 5.935 9.760 1.00 96.88 139 ILE A C 1
ATOM 1075 O O . ILE A 1 139 ? -4.494 6.910 9.665 1.00 96.88 139 ILE A O 1
ATOM 1079 N N . ARG A 1 140 ? -3.363 5.243 8.700 1.00 97.75 140 ARG A N 1
ATOM 1080 C CA . ARG A 1 140 ? -3.785 5.514 7.329 1.00 97.75 140 ARG A CA 1
ATOM 1081 C C . ARG A 1 140 ? -4.745 4.421 6.884 1.00 97.75 140 ARG A C 1
ATOM 1083 O O . ARG A 1 140 ? -4.396 3.245 6.886 1.00 97.75 140 ARG A O 1
ATOM 1090 N N . VAL A 1 141 ? -5.962 4.797 6.509 1.00 97.69 141 VAL A N 1
ATOM 1091 C CA . VAL A 1 141 ? -7.034 3.850 6.167 1.00 97.69 141 VAL A CA 1
ATOM 1092 C C . VAL A 1 141 ? -7.519 4.103 4.753 1.00 97.69 141 VAL A C 1
ATOM 1094 O O . VAL A 1 141 ? -7.741 5.250 4.366 1.00 97.69 141 VAL A O 1
ATOM 1097 N N . ILE A 1 142 ? -7.698 3.042 3.967 1.00 98.12 142 ILE A N 1
ATOM 1098 C CA . ILE A 1 142 ? -8.154 3.173 2.584 1.00 98.12 142 ILE A CA 1
ATOM 1099 C C . ILE A 1 142 ? -8.930 1.945 2.107 1.00 98.12 142 ILE A C 1
ATOM 1101 O O . ILE A 1 142 ? -8.590 0.802 2.414 1.00 98.12 142 ILE A O 1
ATOM 1105 N N . ASN A 1 143 ? -9.979 2.185 1.322 1.00 97.94 143 ASN A N 1
ATOM 1106 C CA . ASN A 1 143 ? -10.700 1.131 0.616 1.00 97.94 143 ASN A CA 1
ATOM 1107 C C . ASN A 1 143 ? -9.930 0.734 -0.649 1.00 97.94 143 ASN A C 1
ATOM 1109 O O . ASN A 1 143 ? -9.563 1.588 -1.459 1.00 97.94 143 ASN A O 1
ATOM 1113 N N . LEU A 1 144 ? -9.712 -0.566 -0.829 1.00 97.75 144 LEU A N 1
ATOM 1114 C CA . LEU A 1 144 ? -9.004 -1.124 -1.972 1.00 97.75 144 LEU A CA 1
ATOM 1115 C C . LEU A 1 144 ? -9.979 -1.636 -3.028 1.00 97.75 144 LEU A C 1
ATOM 1117 O O . LEU A 1 144 ? -10.906 -2.395 -2.738 1.00 97.75 144 LEU A O 1
ATOM 1121 N N . PHE A 1 145 ? -9.713 -1.277 -4.279 1.00 97.00 145 PHE A N 1
ATOM 1122 C CA . PHE A 1 145 ? -10.482 -1.683 -5.447 1.00 97.00 145 PHE A CA 1
ATOM 1123 C C . PHE A 1 145 ? -9.565 -2.294 -6.499 1.00 97.00 145 PHE A C 1
ATOM 1125 O O . PHE A 1 145 ? -8.426 -1.886 -6.686 1.00 97.00 145 PHE A O 1
ATOM 1132 N N . SER A 1 146 ? -10.079 -3.274 -7.222 1.00 95.81 146 SER A N 1
ATOM 1133 C CA . SER A 1 146 ? -9.436 -3.851 -8.402 1.00 95.81 146 SER A CA 1
ATOM 1134 C C . SER A 1 146 ? -10.367 -3.720 -9.604 1.00 95.81 146 SER A C 1
ATOM 1136 O O . SER A 1 146 ? -11.499 -3.252 -9.473 1.00 95.81 146 SER A O 1
ATOM 1138 N N . SER A 1 147 ? -9.943 -4.211 -10.768 1.00 94.19 147 SER A N 1
ATOM 1139 C CA . SER A 1 147 ? -10.824 -4.314 -11.939 1.00 94.19 147 SER A CA 1
ATOM 1140 C C . SER A 1 147 ? -12.087 -5.150 -11.688 1.00 94.19 147 SER A C 1
ATOM 1142 O O . SER A 1 147 ? -13.083 -4.953 -12.375 1.00 94.19 147 SER A O 1
ATOM 1144 N N . THR A 1 148 ? -12.076 -6.054 -10.701 1.00 94.06 148 THR A N 1
ATOM 1145 C CA . THR A 1 148 ? -13.230 -6.892 -10.338 1.00 94.06 148 THR A CA 1
ATOM 1146 C C . THR A 1 148 ? -14.080 -6.295 -9.211 1.00 94.06 148 THR A C 1
ATOM 1148 O O . THR A 1 148 ? -14.907 -7.002 -8.643 1.00 94.06 148 THR A O 1
ATOM 1151 N N . GLY A 1 149 ? -13.860 -5.031 -8.837 1.00 94.62 149 GLY A N 1
ATOM 1152 C CA . GLY A 1 149 ? -14.578 -4.356 -7.754 1.00 94.62 149 GLY A CA 1
ATOM 1153 C C . GLY A 1 149 ? -13.806 -4.305 -6.434 1.00 94.62 149 GLY A C 1
ATOM 1154 O O . GLY A 1 149 ? -12.574 -4.406 -6.411 1.00 94.62 149 GLY A O 1
ATOM 1155 N N . PHE A 1 150 ? -14.545 -4.099 -5.341 1.00 95.31 150 PHE A N 1
ATOM 1156 C CA . PHE A 1 150 ? -14.010 -3.950 -3.985 1.00 95.31 150 PHE A CA 1
ATOM 1157 C C . PHE A 1 150 ? -13.206 -5.186 -3.555 1.00 95.31 150 PHE A C 1
ATOM 1159 O O . PHE A 1 150 ? -13.637 -6.321 -3.765 1.00 95.31 150 PHE A O 1
ATOM 1166 N N . LYS A 1 151 ? -12.027 -4.959 -2.970 1.00 94.50 151 LYS A N 1
ATOM 1167 C CA . LYS A 1 151 ? -11.115 -6.008 -2.494 1.00 94.50 151 LYS A CA 1
ATOM 1168 C C . LYS A 1 151 ? -10.983 -6.068 -0.979 1.00 94.50 151 LYS A C 1
ATOM 1170 O O . LYS A 1 151 ? -10.657 -7.130 -0.465 1.00 94.50 151 LYS A O 1
ATOM 1175 N N . GLY A 1 152 ? -11.203 -4.962 -0.278 1.00 94.56 152 GLY A N 1
ATOM 1176 C CA . GLY A 1 152 ? -11.073 -4.935 1.172 1.00 94.56 152 GLY A CA 1
ATOM 1177 C C . GLY A 1 152 ? -10.731 -3.561 1.726 1.00 94.56 152 GLY A C 1
ATOM 1178 O O . GLY A 1 152 ? -10.550 -2.593 0.987 1.00 94.56 152 GLY A O 1
ATOM 1179 N N . LEU A 1 153 ? -10.617 -3.511 3.049 1.00 96.25 153 LEU A N 1
ATOM 1180 C CA . LEU A 1 153 ? -10.134 -2.356 3.800 1.00 96.25 153 LEU A CA 1
ATOM 1181 C C . LEU A 1 153 ? -8.659 -2.564 4.151 1.00 96.25 153 LEU A C 1
ATOM 1183 O O . LEU A 1 153 ? -8.291 -3.607 4.704 1.00 96.25 153 LEU A O 1
ATOM 1187 N N . LEU A 1 154 ? -7.831 -1.570 3.863 1.00 97.56 154 LEU A N 1
ATOM 1188 C CA . LEU A 1 154 ? -6.415 -1.539 4.197 1.00 97.56 154 LEU A CA 1
ATOM 1189 C C . LEU A 1 154 ? -6.169 -0.508 5.295 1.00 97.56 154 LEU A C 1
ATOM 1191 O O . LEU A 1 154 ? -6.712 0.596 5.245 1.00 97.56 154 LEU A O 1
ATOM 1195 N N . ILE A 1 155 ? -5.355 -0.892 6.274 1.00 97.44 155 ILE A N 1
ATOM 1196 C CA . ILE A 1 155 ? -4.974 -0.057 7.408 1.00 97.44 155 ILE A CA 1
ATOM 1197 C C . ILE A 1 155 ? -3.458 -0.146 7.534 1.00 97.44 155 ILE A C 1
ATOM 1199 O O . ILE A 1 155 ? -2.915 -1.237 7.700 1.00 97.44 155 ILE A O 1
ATOM 1203 N N . GLU A 1 156 ? -2.800 0.997 7.433 1.00 97.31 156 GLU A N 1
ATOM 1204 C CA . GLU A 1 156 ? -1.379 1.180 7.690 1.00 97.31 156 GLU A CA 1
ATOM 1205 C C . GLU A 1 156 ? -1.225 1.936 9.015 1.00 97.31 156 GLU A C 1
ATOM 1207 O O . GLU A 1 156 ? -1.940 2.905 9.277 1.00 97.31 156 GLU A O 1
ATOM 1212 N N . CYS A 1 157 ? -0.309 1.473 9.861 1.00 96.19 157 CYS A N 1
ATOM 1213 C CA . CYS A 1 157 ? -0.041 2.044 11.175 1.00 96.19 157 CYS A CA 1
ATOM 1214 C C . CYS A 1 157 ? 1.440 2.417 11.269 1.00 96.19 157 CYS A C 1
ATOM 1216 O O . CYS A 1 157 ? 2.300 1.562 11.078 1.00 96.19 157 CYS A O 1
ATOM 1218 N N . GLU A 1 158 ? 1.729 3.665 11.620 1.00 94.81 158 GLU A N 1
ATOM 1219 C CA . GLU A 1 158 ? 3.083 4.204 11.759 1.00 94.81 158 GLU A CA 1
ATOM 1220 C C . GLU A 1 158 ? 3.236 4.832 13.151 1.00 94.81 158 GLU A C 1
ATOM 1222 O O . GLU A 1 158 ? 2.407 5.645 13.575 1.00 94.81 158 GLU A O 1
ATOM 1227 N N . ASP A 1 159 ? 4.277 4.442 13.893 1.00 92.25 159 ASP A N 1
ATOM 1228 C CA . ASP A 1 159 ? 4.557 5.039 15.200 1.00 92.25 159 ASP A CA 1
ATOM 1229 C C . ASP A 1 159 ? 5.326 6.354 15.049 1.00 92.25 159 ASP A C 1
ATOM 1231 O O . ASP A 1 159 ? 6.436 6.377 14.522 1.00 92.25 159 ASP A O 1
ATOM 1235 N N . GLN A 1 160 ? 4.762 7.450 15.558 1.00 87.81 160 GLN A N 1
ATOM 1236 C CA . GLN A 1 160 ? 5.431 8.750 15.625 1.00 87.81 160 GLN A CA 1
ATOM 1237 C C . GLN A 1 160 ? 6.123 8.984 16.973 1.00 87.81 160 GLN A C 1
ATOM 1239 O O . GLN A 1 160 ? 6.582 10.100 17.249 1.00 87.81 160 GLN A O 1
ATOM 1244 N N . SER A 1 161 ? 6.192 7.986 17.864 1.00 79.31 161 SER A N 1
ATOM 1245 C CA . SER A 1 161 ? 7.037 8.117 19.045 1.00 79.31 161 SER A CA 1
ATOM 1246 C C . SER A 1 161 ? 8.500 8.155 18.617 1.00 79.31 161 SER A C 1
ATOM 1248 O O . SER A 1 161 ? 9.092 7.150 18.246 1.00 79.31 161 SER A O 1
ATOM 1250 N N . THR A 1 162 ? 9.093 9.343 18.688 1.00 60.34 162 THR A N 1
ATOM 1251 C CA . THR A 1 162 ? 10.539 9.530 18.614 1.00 60.34 162 THR A CA 1
ATOM 1252 C C . THR A 1 162 ? 11.172 8.837 19.817 1.00 60.34 162 THR A C 1
ATOM 1254 O O . THR A 1 162 ? 11.300 9.421 20.898 1.00 60.34 162 THR A O 1
ATOM 1257 N N . ASP A 1 163 ? 11.520 7.568 19.671 1.00 52.44 163 ASP A N 1
ATOM 1258 C CA . ASP A 1 163 ? 12.416 6.889 20.592 1.00 52.44 163 ASP A CA 1
ATOM 1259 C C . ASP A 1 163 ? 13.776 7.564 20.419 1.00 52.44 163 ASP A C 1
ATOM 1261 O O . ASP A 1 163 ? 14.369 7.534 19.344 1.00 52.44 163 ASP A O 1
ATOM 1265 N N . GLY A 1 164 ? 14.183 8.327 21.435 1.00 45.66 164 GLY A N 1
ATOM 1266 C CA . GLY A 1 164 ? 15.267 9.292 21.336 1.00 45.66 164 GLY A CA 1
ATOM 1267 C C . GLY A 1 164 ? 16.571 8.688 20.827 1.00 45.66 164 GLY A C 1
ATOM 1268 O O . GLY A 1 164 ? 17.266 7.990 21.559 1.00 45.66 164 GLY A O 1
ATOM 1269 N N . ILE A 1 165 ? 16.978 9.088 19.623 1.00 41.94 165 ILE A N 1
ATOM 1270 C CA . ILE A 1 165 ? 18.396 9.257 19.308 1.00 41.94 165 ILE A CA 1
ATOM 1271 C C . ILE A 1 165 ? 18.828 10.563 19.985 1.00 41.94 165 ILE A C 1
ATOM 1273 O O . ILE A 1 165 ? 18.987 11.605 19.353 1.00 41.94 165 ILE A O 1
ATOM 1277 N N . THR A 1 166 ? 18.960 10.537 21.310 1.00 37.91 166 THR A N 1
ATOM 1278 C CA . THR A 1 166 ? 19.750 11.534 22.033 1.00 37.91 166 THR A CA 1
ATOM 1279 C C . THR A 1 166 ? 21.156 10.974 22.131 1.00 37.91 166 THR A C 1
ATOM 1281 O O . THR A 1 166 ? 21.456 10.122 22.967 1.00 37.91 166 THR A O 1
ATOM 1284 N N . ASN A 1 167 ? 22.028 11.449 21.245 1.00 39.94 167 ASN A N 1
ATOM 1285 C CA . ASN A 1 167 ? 23.468 11.306 21.398 1.00 39.94 167 ASN A CA 1
ATOM 1286 C C . ASN A 1 167 ? 23.861 11.810 22.798 1.00 39.94 167 ASN A C 1
ATOM 1288 O O . ASN A 1 167 ? 23.799 13.006 23.063 1.00 39.94 167 ASN A O 1
ATOM 1292 N N . GLY A 1 168 ? 24.222 10.884 23.690 1.00 44.69 168 GLY A N 1
ATOM 1293 C CA . GLY A 1 168 ? 24.890 11.148 24.964 1.00 44.69 168 GLY A CA 1
ATOM 1294 C C . GLY A 1 168 ? 24.138 12.028 25.968 1.00 44.69 168 GLY A C 1
ATOM 1295 O O . GLY A 1 168 ? 24.466 13.200 26.104 1.00 44.69 168 GLY A O 1
ATOM 1296 N N . SER A 1 169 ? 23.216 11.451 26.748 1.00 41.44 169 SER A N 1
ATOM 1297 C CA . SER A 1 169 ? 23.080 11.670 28.209 1.00 41.44 169 SER A CA 1
ATOM 1298 C C . SER A 1 169 ? 21.773 11.082 28.753 1.00 41.44 169 SER A C 1
ATOM 1300 O O . SER A 1 169 ? 20.694 11.455 28.314 1.00 41.44 169 SER A O 1
ATOM 1302 N N . GLN A 1 170 ? 21.912 10.216 29.765 1.00 40.81 170 GLN A N 1
ATOM 1303 C CA . GLN A 1 170 ? 20.951 9.950 30.851 1.00 40.81 170 GLN A CA 1
ATOM 1304 C C . GLN A 1 170 ? 19.500 9.621 30.433 1.00 40.81 170 GLN A C 1
ATOM 1306 O O . GLN A 1 170 ? 18.627 10.484 30.370 1.00 40.81 170 GLN A O 1
ATOM 1311 N N . VAL A 1 171 ? 19.217 8.326 30.247 1.00 40.53 171 VAL A N 1
ATOM 1312 C CA . VAL A 1 171 ? 17.850 7.792 30.121 1.00 40.53 171 VAL A CA 1
ATOM 1313 C C . VAL A 1 171 ? 17.201 7.727 31.508 1.00 40.53 171 VAL A C 1
ATOM 1315 O O . VAL A 1 171 ? 17.371 6.757 32.249 1.00 40.53 171 VAL A O 1
ATOM 1318 N N . PHE A 1 172 ? 16.426 8.753 31.860 1.00 40.22 172 PHE A N 1
ATOM 1319 C CA . PHE A 1 172 ? 15.462 8.646 32.954 1.00 40.22 172 PHE A CA 1
ATOM 1320 C C . PHE A 1 172 ? 14.303 7.738 32.521 1.00 40.22 172 PHE A C 1
ATOM 1322 O O . PHE A 1 172 ? 13.591 8.019 31.557 1.00 40.22 172 PHE A O 1
ATOM 1329 N N . HIS A 1 173 ? 14.135 6.630 33.243 1.00 44.06 173 HIS A N 1
ATOM 1330 C CA . HIS A 1 173 ? 13.022 5.699 33.090 1.00 44.06 173 HIS A CA 1
ATOM 1331 C C . HIS A 1 173 ? 11.698 6.402 33.417 1.00 44.06 173 HIS A C 1
ATOM 1333 O O . HIS A 1 173 ? 11.502 6.873 34.537 1.00 44.06 173 HIS A O 1
ATOM 1339 N N . THR A 1 174 ? 10.767 6.434 32.463 1.00 44.00 174 THR A N 1
ATOM 1340 C CA . THR A 1 174 ? 9.352 6.719 32.734 1.00 44.00 174 THR A CA 1
ATOM 1341 C C . THR A 1 174 ? 8.539 5.452 32.473 1.00 44.00 174 THR A C 1
ATOM 1343 O O . THR A 1 174 ? 8.469 4.939 31.359 1.00 44.00 174 THR A O 1
ATOM 1346 N N . ASN A 1 175 ? 7.959 4.921 33.549 1.00 47.88 175 ASN A N 1
ATOM 1347 C CA . ASN A 1 175 ? 7.374 3.581 33.669 1.00 47.88 175 ASN A CA 1
ATOM 1348 C C . ASN A 1 175 ? 5.983 3.408 33.023 1.00 47.88 175 ASN A C 1
ATOM 1350 O O . ASN A 1 175 ? 5.150 2.733 33.610 1.00 47.88 175 ASN A O 1
ATOM 1354 N N . ASN A 1 176 ? 5.677 4.018 31.871 1.00 58.59 176 ASN A N 1
ATOM 1355 C CA . ASN A 1 176 ? 4.381 3.794 31.193 1.00 58.59 176 ASN A CA 1
ATOM 1356 C C . ASN A 1 176 ? 4.392 4.214 29.713 1.00 58.59 176 ASN A C 1
ATOM 1358 O O . ASN A 1 176 ? 3.479 4.875 29.216 1.00 58.59 176 ASN A O 1
ATOM 1362 N N . LYS A 1 177 ? 5.454 3.872 28.982 1.00 71.12 177 LYS A N 1
ATOM 1363 C CA . LYS A 1 177 ? 5.461 4.080 27.535 1.00 71.12 177 LYS A CA 1
ATOM 1364 C C . LYS A 1 177 ? 4.709 2.936 26.861 1.00 71.12 177 LYS A C 1
ATOM 1366 O O . LYS A 1 177 ? 5.210 1.819 26.839 1.00 71.12 177 LYS A O 1
ATOM 1371 N N . ILE A 1 178 ? 3.530 3.233 26.313 1.00 79.38 178 ILE A N 1
ATOM 1372 C CA . ILE A 1 178 ? 2.770 2.281 25.494 1.00 79.38 178 ILE A CA 1
ATOM 1373 C C . ILE A 1 178 ? 3.628 1.908 24.283 1.00 79.38 178 ILE A C 1
ATOM 1375 O O . ILE A 1 178 ? 4.014 2.774 23.489 1.00 79.38 178 ILE A O 1
ATOM 1379 N N . THR A 1 179 ? 3.934 0.625 24.163 1.00 89.19 179 THR A N 1
ATOM 1380 C CA . THR A 1 179 ? 4.727 0.052 23.076 1.00 89.19 179 THR A CA 1
ATOM 1381 C C . THR A 1 179 ? 3.939 0.053 21.765 1.00 89.19 179 THR A C 1
ATOM 1383 O O . THR A 1 179 ? 2.706 0.032 21.763 1.00 89.19 179 THR A O 1
ATOM 1386 N N . PHE A 1 180 ? 4.630 0.035 20.622 1.00 89.75 180 PHE A N 1
ATOM 1387 C CA . PHE A 1 180 ? 3.966 -0.062 19.316 1.00 89.75 180 PHE A CA 1
ATOM 1388 C C . PHE A 1 180 ? 3.048 -1.290 19.227 1.00 89.75 180 PHE A C 1
ATOM 1390 O O . PHE A 1 180 ? 1.924 -1.197 18.741 1.00 89.75 180 PHE A O 1
ATOM 1397 N N . GLN A 1 181 ? 3.474 -2.422 19.789 1.00 90.44 181 GLN A N 1
ATOM 1398 C CA . GLN A 1 181 ? 2.691 -3.655 19.798 1.00 90.44 181 GLN A CA 1
ATOM 1399 C C . GLN A 1 181 ? 1.365 -3.511 20.562 1.00 90.44 181 GLN A C 1
ATOM 1401 O O . GLN A 1 181 ? 0.333 -3.987 20.093 1.00 90.44 181 GLN A O 1
ATOM 1406 N N . GLU A 1 182 ? 1.349 -2.803 21.694 1.00 90.88 182 GLU A N 1
ATOM 1407 C CA . GLU A 1 182 ? 0.114 -2.506 22.437 1.00 90.88 182 GLU A CA 1
ATOM 1408 C C . GLU A 1 182 ? -0.818 -1.569 21.652 1.00 90.88 182 GLU A C 1
ATOM 1410 O O . GLU A 1 182 ? -2.044 -1.745 21.656 1.00 90.88 182 GLU A O 1
ATOM 1415 N N . LYS A 1 183 ? -0.250 -0.606 20.912 1.00 91.75 183 LYS A N 1
ATOM 1416 C CA . LYS A 1 183 ? -1.020 0.256 20.002 1.00 91.75 183 LYS A CA 1
ATOM 1417 C C . LYS A 1 183 ? -1.675 -0.577 18.892 1.00 91.75 183 LYS A C 1
ATOM 1419 O O . LYS A 1 183 ? -2.879 -0.453 18.672 1.00 91.75 183 LYS A O 1
ATOM 1424 N N . ILE A 1 184 ? -0.931 -1.485 18.254 1.00 92.94 184 ILE A N 1
ATOM 1425 C CA . ILE A 1 184 ? -1.463 -2.403 17.229 1.00 92.94 184 ILE A CA 1
ATOM 1426 C C . ILE A 1 184 ? -2.512 -3.358 17.808 1.00 92.94 184 ILE A C 1
ATOM 1428 O O . ILE A 1 184 ? -3.525 -3.620 17.154 1.00 92.94 184 ILE A O 1
ATOM 1432 N N . GLN A 1 185 ? -2.340 -3.832 19.044 1.00 92.06 185 GLN A N 1
ATOM 1433 C CA . GLN A 1 185 ? -3.346 -4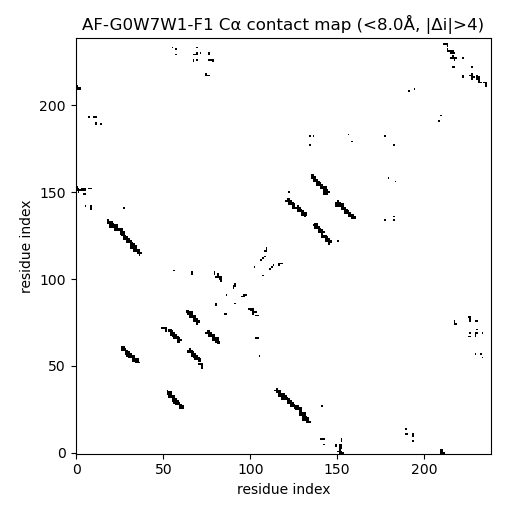.661 19.708 1.00 92.06 185 GLN A CA 1
ATOM 1434 C C . GLN A 1 185 ? -4.665 -3.904 19.894 1.00 92.06 185 GLN A C 1
ATOM 1436 O O . GLN A 1 185 ? -5.734 -4.470 19.676 1.00 92.06 185 GLN A O 1
ATOM 1441 N N . THR A 1 186 ? -4.604 -2.612 20.227 1.00 91.94 186 THR A N 1
ATOM 1442 C CA . THR A 1 186 ? -5.798 -1.759 20.335 1.00 91.94 186 THR A CA 1
ATOM 1443 C C . THR A 1 186 ? -6.555 -1.699 19.007 1.00 91.94 186 THR A C 1
ATOM 1445 O O . THR A 1 186 ? -7.766 -1.915 18.981 1.00 91.94 186 THR A O 1
ATOM 1448 N N . ILE A 1 187 ? -5.843 -1.500 17.892 1.00 92.81 187 ILE A N 1
ATOM 1449 C CA . ILE A 1 187 ? -6.447 -1.516 16.551 1.00 92.81 187 ILE A CA 1
ATOM 1450 C C . ILE A 1 187 ? -7.035 -2.891 16.235 1.00 92.81 187 ILE A C 1
ATOM 1452 O O . ILE A 1 187 ? -8.170 -2.996 15.782 1.00 92.81 187 ILE A O 1
ATOM 1456 N N . THR A 1 188 ? -6.305 -3.957 16.543 1.00 92.19 188 THR A N 1
ATOM 1457 C CA . THR A 1 188 ? -6.742 -5.341 16.318 1.00 92.19 188 THR A CA 1
ATOM 1458 C C . THR A 1 188 ? -8.030 -5.665 17.082 1.00 92.19 188 THR A C 1
ATOM 1460 O O . THR A 1 188 ? -8.918 -6.332 16.546 1.00 92.19 188 THR A O 1
ATOM 1463 N N . ASN A 1 189 ? -8.185 -5.145 18.302 1.00 91.69 189 ASN A N 1
ATOM 1464 C CA . ASN A 1 189 ? -9.407 -5.294 19.091 1.00 91.69 189 ASN A CA 1
ATOM 1465 C C . ASN A 1 189 ? -10.603 -4.589 18.427 1.00 91.69 189 ASN A C 1
ATOM 1467 O O . ASN A 1 189 ? -11.688 -5.169 18.362 1.00 91.69 189 ASN A O 1
ATOM 1471 N N . ILE A 1 190 ? -10.400 -3.383 17.878 1.00 91.62 190 ILE A N 1
ATOM 1472 C CA . ILE A 1 190 ? -11.428 -2.672 17.099 1.00 91.62 190 ILE A CA 1
ATOM 1473 C C . ILE A 1 190 ? -11.818 -3.502 15.868 1.00 91.62 190 ILE A C 1
ATOM 1475 O O . ILE A 1 190 ? -12.999 -3.751 15.642 1.00 91.62 190 ILE A O 1
ATOM 1479 N N . LEU A 1 191 ? -10.844 -4.010 15.107 1.00 91.00 191 LEU A N 1
ATOM 1480 C CA . LEU A 1 191 ? -11.121 -4.833 13.923 1.00 91.00 191 LEU A CA 1
ATOM 1481 C C . LEU A 1 191 ? -11.852 -6.130 14.267 1.00 91.00 191 LEU A C 1
ATOM 1483 O O . LEU A 1 191 ? -12.725 -6.563 13.516 1.00 91.00 191 LEU A O 1
ATOM 1487 N N . THR A 1 192 ? -11.535 -6.735 15.411 1.00 89.69 192 THR A N 1
ATOM 1488 C CA . THR A 1 192 ? -12.235 -7.927 15.901 1.00 89.69 192 THR A CA 1
ATOM 1489 C C . THR A 1 192 ? -13.700 -7.608 16.193 1.00 89.69 192 THR A C 1
ATOM 1491 O O . THR A 1 192 ? -14.573 -8.348 15.745 1.00 89.69 192 THR A O 1
ATOM 1494 N N . LYS A 1 193 ? -13.980 -6.475 16.855 1.00 88.44 193 LYS A N 1
ATOM 1495 C CA . LYS A 1 193 ? -15.346 -5.992 17.120 1.00 88.44 193 LYS A CA 1
ATOM 1496 C C . LYS A 1 193 ? -16.141 -5.782 15.826 1.00 88.44 193 LYS A C 1
ATOM 1498 O O . LYS A 1 193 ? -17.300 -6.178 15.760 1.00 88.44 193 LYS A O 1
ATOM 1503 N N . LEU A 1 194 ? -15.508 -5.213 14.799 1.00 86.62 194 LEU A N 1
ATOM 1504 C CA . LEU A 1 194 ? -16.123 -4.995 13.483 1.00 86.62 194 LEU A CA 1
ATOM 1505 C C . LEU A 1 194 ? -16.314 -6.294 12.681 1.00 86.62 194 LEU A C 1
ATOM 1507 O O . LEU A 1 194 ? -17.231 -6.392 11.873 1.00 86.62 194 LEU A O 1
ATOM 1511 N N . SER A 1 195 ? -15.460 -7.300 12.895 1.00 80.81 195 SER A N 1
ATOM 1512 C CA . SER A 1 195 ? -15.515 -8.576 12.163 1.00 80.81 195 SER A CA 1
ATOM 1513 C C . SER A 1 195 ? -16.538 -9.556 12.742 1.00 80.81 195 SER A C 1
ATOM 1515 O O . SER A 1 195 ? -16.980 -10.464 12.041 1.00 80.81 195 SER A O 1
ATOM 1517 N N . THR A 1 196 ? -16.923 -9.421 14.015 1.00 67.94 196 THR A N 1
ATOM 1518 C CA . THR A 1 196 ? -17.934 -10.296 14.623 1.00 67.94 196 THR A CA 1
ATOM 1519 C C . THR A 1 196 ? -19.341 -9.890 14.176 1.00 67.94 196 THR A C 1
ATOM 1521 O O . THR A 1 196 ? -19.806 -8.818 14.565 1.00 67.94 196 THR A O 1
ATOM 1524 N N . PRO A 1 197 ? -20.074 -10.725 13.413 1.00 57.06 197 PRO A N 1
ATOM 1525 C CA . PRO A 1 197 ? -21.457 -10.421 13.084 1.00 57.06 197 PRO A CA 1
ATOM 1526 C C . PRO A 1 197 ? -22.296 -10.435 14.365 1.00 57.06 197 PRO A C 1
ATOM 1528 O O . PRO A 1 197 ? -22.317 -11.426 15.096 1.00 57.06 197 PRO A O 1
ATOM 1531 N N . THR A 1 198 ? -23.044 -9.362 14.618 1.00 47.69 198 THR A N 1
ATOM 1532 C CA . THR A 1 198 ? -23.962 -9.191 15.762 1.00 47.69 198 THR A CA 1
ATOM 1533 C C . THR A 1 198 ? -25.181 -10.139 15.719 1.00 47.69 198 THR A C 1
ATOM 1535 O O . THR A 1 198 ? -26.213 -9.873 16.326 1.00 47.69 198 THR A O 1
ATOM 1538 N N . SER A 1 199 ? -25.103 -11.268 15.009 1.00 40.59 199 SER A N 1
ATOM 1539 C CA . SER A 1 199 ? -26.167 -12.266 14.925 1.00 40.59 199 SER A CA 1
ATOM 1540 C C . SER A 1 199 ? -25.593 -13.684 14.836 1.00 40.59 199 SER A C 1
ATOM 1542 O O . SER A 1 199 ? -25.030 -14.087 13.822 1.00 40.59 199 SER A O 1
ATOM 1544 N N . VAL A 1 200 ? -25.729 -14.406 15.955 1.00 47.34 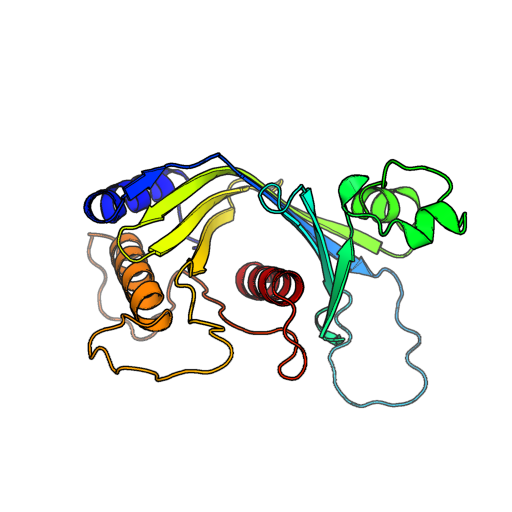200 VAL A N 1
ATOM 1545 C CA . VAL A 1 200 ? -25.817 -15.869 16.124 1.00 47.34 200 VAL A CA 1
ATOM 1546 C C . VAL A 1 200 ? -25.086 -16.727 15.081 1.00 47.34 200 VAL A C 1
ATOM 1548 O O . VAL A 1 200 ? -25.669 -17.058 14.052 1.00 47.34 200 VAL A O 1
ATOM 1551 N N . LYS A 1 201 ? -23.902 -17.264 15.418 1.00 37.81 201 LYS A N 1
ATOM 1552 C CA . LYS A 1 201 ? -23.503 -18.622 14.990 1.00 37.81 201 LYS A CA 1
ATOM 1553 C C . LYS A 1 201 ? -22.723 -19.362 16.079 1.00 37.81 201 LYS A C 1
ATOM 1555 O O . LYS A 1 201 ? -2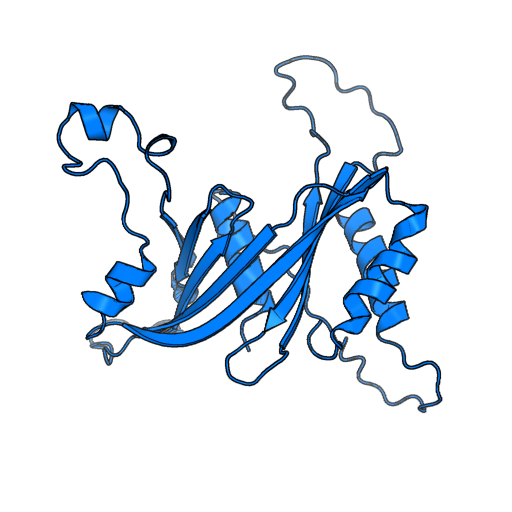1.873 -18.797 16.756 1.00 37.81 201 LYS A O 1
ATOM 1560 N N . ALA A 1 202 ? -23.097 -20.630 16.230 1.00 41.28 202 ALA A N 1
ATOM 1561 C CA . ALA A 1 202 ? -22.600 -21.623 17.175 1.00 41.28 202 ALA A CA 1
ATOM 1562 C C . ALA A 1 202 ? -21.072 -21.841 17.095 1.00 41.28 202 ALA A C 1
ATOM 1564 O O . ALA A 1 202 ? -20.466 -21.562 16.059 1.00 41.28 202 ALA A O 1
ATOM 1565 N N . PRO A 1 203 ? -20.448 -22.375 18.163 1.00 42.34 203 PRO A N 1
ATOM 1566 C CA . PRO A 1 203 ? -19.007 -22.560 18.230 1.00 42.34 203 PRO A CA 1
ATOM 1567 C C . PRO A 1 203 ? -18.581 -23.729 17.338 1.00 42.34 203 PRO A C 1
ATOM 1569 O O . PRO A 1 203 ? -18.761 -24.893 17.685 1.00 42.34 203 PRO A O 1
ATOM 1572 N N . THR A 1 204 ? -17.976 -23.422 16.194 1.00 38.44 204 THR A N 1
ATOM 1573 C CA . THR A 1 204 ? -17.150 -24.379 15.451 1.00 38.44 204 THR A CA 1
ATOM 1574 C C . THR A 1 204 ? -15.714 -23.882 15.431 1.00 38.44 204 THR A C 1
ATOM 1576 O O . THR A 1 204 ? -15.409 -22.778 14.985 1.00 38.44 204 THR A O 1
ATOM 1579 N N . THR A 1 205 ? -14.848 -24.718 15.984 1.00 39.41 205 THR A N 1
ATOM 1580 C CA . THR A 1 205 ? -13.414 -24.554 16.206 1.00 39.41 205 THR A CA 1
ATOM 1581 C C . THR A 1 205 ? -12.632 -24.435 14.897 1.00 39.41 205 THR A C 1
ATOM 1583 O O . THR A 1 205 ? -12.181 -25.442 14.374 1.00 39.41 205 THR A O 1
ATOM 1586 N N . THR A 1 206 ? -12.467 -23.209 14.400 1.00 37.78 206 THR A 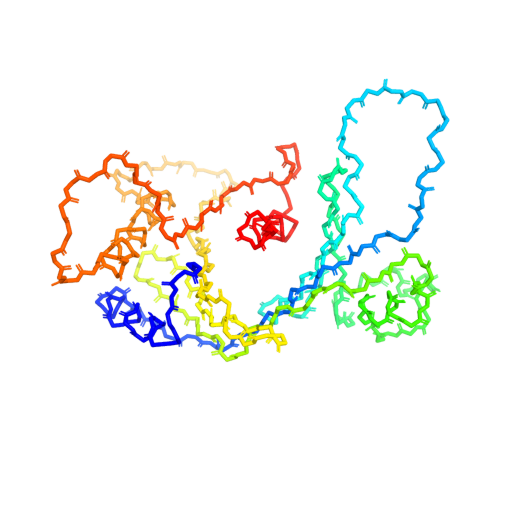N 1
ATOM 1587 C CA . THR A 1 206 ? -11.317 -22.715 13.613 1.00 37.78 206 THR A CA 1
ATOM 1588 C C . THR A 1 206 ? -11.496 -21.202 13.487 1.00 37.78 206 THR A C 1
ATOM 1590 O O . THR A 1 206 ? -12.249 -20.732 12.639 1.00 37.78 206 THR A O 1
ATOM 1593 N N . THR A 1 207 ? -10.863 -20.425 14.366 1.00 42.75 207 THR A N 1
ATOM 1594 C CA . THR A 1 207 ? -10.878 -18.954 14.332 1.00 42.75 207 THR A CA 1
ATOM 1595 C C . THR A 1 207 ? -9.981 -18.455 13.202 1.00 42.75 207 THR A C 1
ATOM 1597 O O . THR A 1 207 ? -8.837 -18.068 13.425 1.00 42.75 207 THR A O 1
ATOM 1600 N N . THR A 1 208 ? -10.469 -18.512 11.966 1.00 52.69 208 THR A N 1
ATOM 1601 C CA . THR A 1 208 ? -9.857 -17.803 10.840 1.00 52.69 208 THR A CA 1
ATOM 1602 C C . THR A 1 208 ? -10.234 -16.332 10.996 1.00 52.69 208 THR A C 1
ATOM 1604 O O . THR A 1 208 ? -11.388 -15.966 10.800 1.00 52.69 208 THR A O 1
ATOM 1607 N N . THR A 1 209 ? -9.309 -15.490 11.453 1.00 65.38 209 THR A N 1
ATOM 1608 C CA . THR A 1 209 ? -9.544 -14.042 11.539 1.00 65.38 209 THR A CA 1
ATOM 1609 C C . THR A 1 209 ? -9.735 -13.476 10.130 1.00 65.38 209 THR A C 1
ATOM 1611 O O . THR A 1 209 ? -8.920 -13.743 9.250 1.00 65.38 209 THR A O 1
ATOM 1614 N N . ASP A 1 210 ? -10.772 -12.662 9.902 1.00 81.19 210 ASP A N 1
ATOM 1615 C CA . ASP A 1 210 ? -11.128 -12.097 8.580 1.00 81.19 210 ASP A CA 1
ATOM 1616 C C . ASP A 1 210 ? -10.160 -10.980 8.088 1.00 81.19 210 ASP A C 1
ATOM 1618 O O . ASP A 1 210 ? -10.446 -10.194 7.170 1.00 81.19 210 ASP A O 1
ATOM 1622 N N . TYR A 1 211 ? -8.977 -10.888 8.701 1.00 88.38 211 TYR A N 1
ATOM 1623 C CA . TYR A 1 211 ? -7.934 -9.914 8.403 1.00 88.38 211 TYR A CA 1
ATOM 1624 C C . TYR A 1 211 ? -6.528 -10.513 8.548 1.00 88.38 211 TYR A C 1
ATOM 1626 O O . TYR A 1 211 ? -6.291 -11.408 9.358 1.00 88.38 211 TYR A O 1
ATOM 1634 N N . LYS A 1 212 ? -5.592 -9.981 7.754 1.00 92.31 212 LYS A N 1
ATOM 1635 C CA . LYS A 1 212 ? -4.152 -10.267 7.800 1.00 92.31 212 LYS A CA 1
ATOM 1636 C C . LYS A 1 212 ? -3.427 -9.063 8.409 1.00 92.31 212 LYS A C 1
ATOM 1638 O O . LYS A 1 212 ? -3.806 -7.928 8.125 1.00 92.31 212 LYS A O 1
ATOM 1643 N N . ILE A 1 213 ? -2.398 -9.315 9.214 1.00 93.44 213 ILE A N 1
ATOM 1644 C CA . ILE A 1 213 ? -1.507 -8.299 9.795 1.00 93.44 213 ILE A CA 1
ATOM 1645 C C . ILE A 1 213 ? -0.072 -8.703 9.459 1.00 93.44 213 ILE A C 1
ATOM 1647 O O . ILE A 1 213 ? 0.259 -9.885 9.522 1.00 93.44 213 ILE A O 1
ATOM 1651 N N . SER A 1 214 ? 0.766 -7.729 9.114 1.00 94.00 214 SER A N 1
ATOM 1652 C CA . SER A 1 214 ? 2.205 -7.914 8.942 1.00 94.00 214 SER A CA 1
ATOM 1653 C C . SER A 1 214 ? 2.942 -6.796 9.664 1.00 94.00 214 SER A C 1
ATOM 1655 O O . SER A 1 214 ? 2.595 -5.631 9.501 1.00 94.00 214 SER A O 1
ATOM 1657 N N . MET A 1 215 ? 3.955 -7.169 10.443 1.00 92.00 215 MET A N 1
ATOM 1658 C CA . MET A 1 215 ? 4.953 -6.266 11.037 1.00 92.00 215 MET A CA 1
ATOM 1659 C C . MET A 1 215 ? 6.371 -6.717 10.647 1.00 92.00 215 MET A C 1
ATOM 1661 O O . MET A 1 215 ? 7.348 -6.374 11.304 1.00 92.00 215 MET A O 1
ATOM 1665 N N . ASP A 1 216 ? 6.469 -7.547 9.605 1.00 90.44 216 ASP A N 1
ATOM 1666 C CA . ASP A 1 216 ? 7.712 -8.180 9.184 1.00 90.44 216 ASP A CA 1
ATOM 1667 C C . ASP A 1 216 ? 8.684 -7.149 8.592 1.00 90.44 216 ASP A C 1
ATOM 1669 O O . ASP A 1 216 ? 8.273 -6.226 7.887 1.00 90.44 216 ASP A O 1
ATOM 1673 N N . SER A 1 217 ? 9.980 -7.363 8.807 1.00 89.06 217 SER A N 1
ATOM 1674 C CA . SER A 1 217 ? 11.044 -6.677 8.069 1.00 89.06 217 SER A CA 1
ATOM 1675 C C . SER A 1 217 ? 11.519 -7.535 6.900 1.00 89.06 217 SER A C 1
ATOM 1677 O O . SER A 1 217 ? 11.561 -8.769 6.980 1.00 89.06 217 SER A O 1
ATOM 1679 N N . LEU A 1 218 ? 11.883 -6.881 5.799 1.00 85.56 218 LEU A N 1
ATOM 1680 C CA . LEU A 1 218 ? 12.413 -7.525 4.604 1.00 85.56 218 LEU A CA 1
ATOM 1681 C C . LEU A 1 218 ? 13.799 -8.114 4.880 1.00 85.56 218 LEU A C 1
ATOM 1683 O O . LEU A 1 218 ? 14.068 -9.268 4.530 1.00 85.56 218 LEU A O 1
ATOM 1687 N N . ASN A 1 219 ? 14.656 -7.331 5.537 1.00 79.81 219 ASN A N 1
ATOM 1688 C CA . ASN A 1 219 ? 15.993 -7.732 5.945 1.00 79.81 219 ASN A CA 1
ATOM 1689 C C . ASN A 1 219 ? 16.225 -7.381 7.421 1.00 79.81 219 ASN A C 1
ATOM 1691 O O . ASN A 1 219 ? 15.995 -6.254 7.842 1.00 79.81 219 ASN A O 1
ATOM 1695 N N . LEU A 1 220 ? 16.687 -8.355 8.206 1.00 72.50 220 LEU A N 1
ATOM 1696 C CA . LEU A 1 220 ? 16.980 -8.163 9.629 1.00 72.50 220 LEU A CA 1
ATOM 1697 C C . LEU A 1 220 ? 18.300 -7.411 9.852 1.00 72.50 220 LEU A C 1
ATOM 1699 O O . LEU A 1 220 ? 18.468 -6.772 10.886 1.00 72.50 220 LEU A O 1
ATOM 1703 N N . ASP A 1 221 ? 19.213 -7.467 8.878 1.00 71.12 221 ASP A N 1
ATOM 1704 C CA . ASP A 1 221 ? 20.559 -6.896 8.990 1.00 71.12 221 ASP A CA 1
ATOM 1705 C C . ASP A 1 221 ? 20.639 -5.449 8.482 1.00 71.12 221 ASP A C 1
ATOM 1707 O O . ASP A 1 221 ? 21.567 -4.710 8.814 1.00 71.12 221 ASP A O 1
ATOM 1711 N N . HIS A 1 222 ? 19.672 -5.032 7.662 1.00 70.00 222 HIS A N 1
ATOM 1712 C CA . HIS A 1 222 ? 19.605 -3.686 7.111 1.00 70.00 222 HIS A CA 1
ATOM 1713 C C . HIS A 1 222 ? 18.159 -3.202 7.109 1.00 70.00 222 HIS A C 1
ATOM 1715 O O . HIS A 1 222 ? 17.355 -3.664 6.302 1.00 70.00 222 HIS A O 1
ATOM 1721 N N . SER A 1 223 ? 17.841 -2.279 8.018 1.00 70.50 223 SER A N 1
ATOM 1722 C CA . SER A 1 223 ? 16.523 -1.663 8.079 1.00 70.50 223 SER A CA 1
ATOM 1723 C C . SER A 1 223 ? 16.433 -0.513 7.081 1.00 70.50 223 SER A C 1
ATOM 1725 O O . SER A 1 223 ? 17.116 0.506 7.192 1.00 70.50 223 SER A O 1
ATOM 1727 N N . ASP A 1 224 ? 15.553 -0.676 6.104 1.00 86.56 224 ASP A N 1
ATOM 1728 C CA . ASP A 1 224 ? 15.104 0.398 5.233 1.00 86.56 224 ASP A CA 1
ATOM 1729 C C . ASP A 1 224 ? 13.588 0.510 5.369 1.00 86.56 224 ASP A C 1
ATOM 1731 O O . ASP A 1 224 ? 12.850 -0.415 5.028 1.00 86.56 224 ASP A O 1
ATOM 1735 N N . TYR A 1 225 ? 13.127 1.647 5.892 1.00 90.38 225 TYR A N 1
ATOM 1736 C CA . TYR A 1 225 ? 11.723 1.864 6.241 1.00 90.38 225 TYR A CA 1
ATOM 1737 C C . TYR A 1 225 ? 10.780 1.603 5.061 1.00 90.38 225 TYR A C 1
ATOM 1739 O O . TYR A 1 225 ? 9.767 0.923 5.213 1.00 90.38 225 TYR A O 1
ATOM 1747 N N . LEU A 1 226 ? 11.108 2.126 3.875 1.00 92.00 226 LEU A N 1
ATOM 1748 C CA . LEU A 1 226 ? 10.242 1.984 2.703 1.00 92.00 226 LEU A CA 1
ATOM 1749 C C . LEU A 1 226 ? 10.290 0.568 2.120 1.00 92.00 226 LEU A C 1
ATOM 1751 O O . LEU A 1 226 ? 9.261 0.075 1.654 1.00 92.00 226 LEU A O 1
ATOM 1755 N N . GLY A 1 227 ? 11.448 -0.095 2.164 1.00 92.69 227 GLY A N 1
ATOM 1756 C CA . GLY A 1 227 ? 11.579 -1.504 1.800 1.00 92.69 227 GLY A CA 1
ATOM 1757 C C . GLY A 1 227 ? 10.746 -2.419 2.701 1.00 92.69 227 GLY A C 1
ATOM 1758 O O . GLY A 1 227 ? 9.980 -3.241 2.194 1.00 92.69 227 GLY A O 1
ATOM 1759 N N . ASP A 1 228 ? 10.832 -2.227 4.019 1.00 93.12 228 ASP A N 1
ATOM 1760 C CA . ASP A 1 228 ? 10.058 -2.979 5.013 1.00 93.12 228 ASP A CA 1
ATOM 1761 C C . ASP A 1 228 ? 8.556 -2.719 4.869 1.00 93.12 228 ASP A C 1
ATOM 1763 O O . ASP A 1 228 ? 7.774 -3.667 4.789 1.00 93.12 228 ASP A O 1
ATOM 1767 N N . LEU A 1 229 ? 8.145 -1.454 4.737 1.00 94.56 229 LEU A N 1
ATOM 1768 C CA . LEU A 1 229 ? 6.746 -1.092 4.507 1.00 94.56 229 LEU A CA 1
ATOM 1769 C C . LEU A 1 229 ? 6.209 -1.744 3.225 1.00 94.56 229 LEU A C 1
ATOM 1771 O O . LEU A 1 229 ? 5.159 -2.389 3.240 1.00 94.56 229 LEU A O 1
ATOM 1775 N N . GLY A 1 230 ? 6.947 -1.636 2.115 1.00 94.44 230 GLY A N 1
ATOM 1776 C CA . GLY A 1 230 ? 6.593 -2.279 0.849 1.00 94.44 230 GLY A CA 1
ATOM 1777 C C . GLY A 1 230 ? 6.475 -3.800 0.975 1.00 94.44 230 GLY A C 1
ATOM 1778 O O . GLY A 1 230 ? 5.544 -4.397 0.434 1.00 94.44 230 GLY A O 1
ATOM 1779 N N . TYR A 1 231 ? 7.366 -4.435 1.735 1.00 94.44 231 TYR A N 1
ATOM 1780 C CA . TYR A 1 231 ? 7.301 -5.867 2.007 1.00 94.44 231 TYR A CA 1
ATOM 1781 C C . TYR A 1 231 ? 6.076 -6.248 2.848 1.00 94.44 231 TYR A C 1
ATOM 1783 O O . TYR A 1 231 ? 5.376 -7.205 2.513 1.00 94.44 231 TYR A O 1
ATOM 1791 N N . GLN A 1 232 ? 5.747 -5.473 3.883 1.00 95.00 232 GLN A N 1
ATOM 1792 C CA . GLN A 1 232 ? 4.544 -5.681 4.695 1.00 95.00 232 GLN A CA 1
ATOM 1793 C C . GLN A 1 232 ? 3.268 -5.586 3.851 1.00 95.00 232 GLN A C 1
ATOM 1795 O O . GLN A 1 232 ? 2.381 -6.431 3.995 1.00 95.00 232 GLN A O 1
ATOM 1800 N N . TYR A 1 233 ? 3.209 -4.634 2.912 1.00 96.12 233 TYR A N 1
ATOM 1801 C CA . TYR A 1 233 ? 2.134 -4.540 1.922 1.00 96.12 233 TYR A CA 1
ATOM 1802 C C . TYR A 1 233 ? 1.979 -5.821 1.107 1.00 96.12 233 TYR A C 1
ATOM 1804 O O . TYR A 1 233 ? 0.866 -6.332 0.968 1.00 96.12 233 TYR A O 1
ATOM 1812 N N . VAL A 1 234 ? 3.085 -6.371 0.601 1.00 94.50 234 VAL A N 1
ATOM 1813 C CA . VAL A 1 234 ? 3.057 -7.646 -0.125 1.00 94.50 234 VAL A CA 1
ATOM 1814 C C . VAL A 1 234 ? 2.526 -8.760 0.771 1.00 94.50 234 VAL A C 1
ATOM 1816 O O . VAL A 1 234 ? 1.614 -9.472 0.369 1.00 94.50 234 VAL A O 1
ATOM 1819 N N . ARG A 1 235 ? 2.999 -8.875 2.015 1.00 92.75 235 ARG A N 1
ATOM 1820 C CA . ARG A 1 235 ? 2.576 -9.947 2.933 1.00 92.75 235 ARG A CA 1
ATOM 1821 C C . ARG A 1 235 ? 1.087 -9.928 3.274 1.00 92.75 235 ARG A C 1
ATOM 1823 O O . ARG A 1 235 ? 0.519 -10.993 3.516 1.00 92.75 235 ARG A O 1
ATOM 1830 N N . VAL A 1 236 ? 0.445 -8.758 3.286 1.00 93.81 236 VAL A N 1
ATOM 1831 C CA . VAL A 1 236 ? -0.999 -8.653 3.570 1.00 93.81 236 VAL A CA 1
ATOM 1832 C C . VAL A 1 236 ? -1.880 -8.686 2.317 1.00 93.81 236 VAL A C 1
ATOM 1834 O O . VAL A 1 236 ? -3.051 -9.050 2.433 1.00 93.81 236 VAL A O 1
ATOM 1837 N N . LEU A 1 237 ? -1.345 -8.343 1.138 1.00 92.88 237 LEU A N 1
ATOM 1838 C CA . LEU A 1 237 ? -2.093 -8.290 -0.131 1.00 92.88 237 LEU A CA 1
ATOM 1839 C C . LEU A 1 237 ? -1.813 -9.462 -1.085 1.00 92.88 237 LEU A C 1
ATOM 1841 O O . LEU A 1 237 ? -2.539 -9.623 -2.064 1.00 92.88 237 LEU A O 1
ATOM 1845 N N . GLU A 1 238 ? -0.790 -10.276 -0.824 1.00 84.88 238 GLU A N 1
ATOM 1846 C CA . GLU A 1 238 ? -0.519 -11.519 -1.553 1.00 84.88 238 GLU A CA 1
ATOM 1847 C C . GLU A 1 238 ? -1.549 -12.595 -1.147 1.00 84.88 238 GLU A C 1
ATOM 1849 O O . GLU A 1 238 ? -1.822 -12.824 0.043 1.00 84.88 238 GLU A O 1
ATOM 1854 N N . PHE A 1 239 ? -2.168 -13.209 -2.161 1.00 65.69 239 PHE A N 1
ATOM 1855 C CA . PHE A 1 239 ? -3.201 -14.245 -2.054 1.00 65.69 239 PHE A CA 1
ATOM 1856 C C . PHE A 1 239 ? -2.707 -15.559 -2.651 1.00 65.69 239 PHE A C 1
ATOM 1858 O O . PHE A 1 239 ? -2.105 -15.509 -3.750 1.00 65.69 239 PHE A O 1
#

Radius of gyration: 20.79 Å; Cα contacts (8 Å, |Δi|>4): 360; chains: 1; bounding box: 54×44×57 Å

Solvent-accessible surface area (backbone atoms only — not comparable to full-atom values): 14353 Å² total; per-residue (Å²): 53,55,83,52,55,85,61,49,58,57,55,50,50,62,72,43,53,90,47,54,68,46,77,58,70,68,33,38,37,42,42,34,36,30,35,51,63,68,78,75,83,86,74,88,79,94,77,81,97,56,85,60,52,49,36,37,39,40,32,33,49,83,59,70,44,26,33,31,35,41,32,72,72,74,57,44,62,46,81,42,65,48,44,51,90,68,54,60,65,66,45,51,76,68,62,76,50,92,63,71,71,55,72,60,64,68,56,46,38,63,74,74,35,42,85,48,33,41,81,75,45,56,40,39,24,71,78,14,48,28,38,34,30,78,85,38,38,36,38,38,39,31,56,31,31,36,94,91,41,81,55,24,42,46,77,49,78,44,79,65,69,78,75,75,89,63,84,85,75,83,87,79,86,67,98,78,74,83,47,71,67,58,55,51,48,53,53,49,52,54,53,49,62,74,67,53,72,97,63,88,80,80,97,69,99,67,90,74,67,66,53,67,85,61,89,56,66,58,43,94,91,56,89,46,73,63,44,20,51,47,42,23,51,47,68,54,68,64,128

InterPro domains:
  IPR013921 Mediator complex, subunit Med20 [PF08612] (3-238)

Mean predicted aligned error: 9.26 Å

Nearest PDB structures (foldseek):
  2hzs-assembly2_C  TM=9.421E-01  e=1.609E-20  Saccharomyces cerevisiae
  7ui9-assembly1_t  TM=9.212E-01  e=6.613E-20  Saccharomyces cerevisiae S288C
  5oqm-assembly1_f  TM=9.377E-01  e=1.936E-19  Saccharomyces cerevisiae S288C
  8ceo-assembly1_f  TM=9.315E-01  e=8.424E-19  Saccharomyces cerevisiae
  2hzm-assembly4_G  TM=8.992E-01  e=5.531E-17  Saccharomyces cerevisiae

Secondary structure (DSSP, 8-state):
--S--TTHHHHHHHHHGGGEEEEEEEEEEEEEEEEE-------S----S----EEEEEEEGGGTTEEEEEEGGGTEEEEEP-SGGGS-HHHHHTT--S-SSPPPHHHHHHHTSTTTEEEEEEEEEEEEEEEEETTSEEEEEEEEEETTEEEEEEEEEEE-------SSS-----TT---HHHHHHHHHHHHHHHHS-SS-----S----S-------S-SSS--HHHHHHHHHHHHH--

Foldseek 3Di:
DQPDDPCVLVLLCVVCVVFFDDKDDWWKKKKWKKFFPDPDPPDDDDDDPDPRRIKIWMFIVVVVRWIWIADQVVLDIDIDDQALVPDPVVCVVVVVDPDSGDDPVVCCCVPPVCNTIPTDWIKMWGGWIWTQGPLQKIKIKTFIATPVGTRDIDIDIDHPPCPDPPDDDDDDDDPDNQDPVNVVVVSVVSLQVSQDPPDDDDDDPDPPDPFDFDPDASDPVDDDPVSRVSVRVCRRPPD

Organism: Naumovozyma dairenensis (strain ATCC 10597 / BCRC 20456 / CBS 421 / NBRC 0211 / NRRL Y-12639) (NCBI:txid1071378)